Protein AF-0000000083148302 (afdb_homodimer)

Sequence (212 aa):
MPMPNAPSWQDQLKDHCRS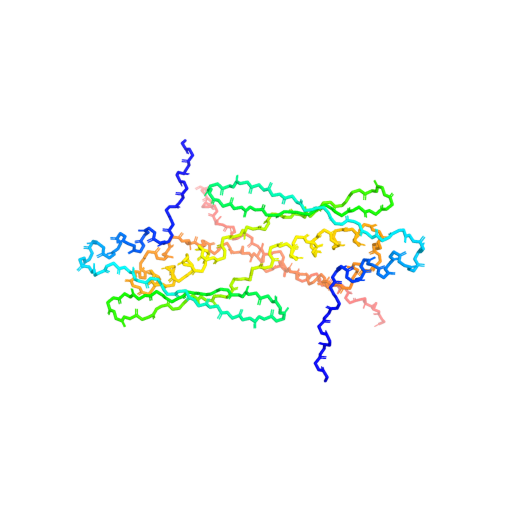QKLQEPVFNIYTERRGGRTAWTCVVLVQGRQYPAQFWYDGNYVVNAKEDAAEKALNVLSPQMSRHTTFQGQMFPKASTPTYPHPMGRMPMPNAPSWQDQLKDHCRSQKLQEPVFNIYTERRGGRTAWTCVVLVQGRQYPAQFWYDGNYVVNAKEDAAEKALNVLSPQMSRHTTFQGQMFPKASTPTYPHPMGR

Foldseek 3Di:
DPPPPPDDPLVVQQVVCVVVVWDRKDKDKDWDQDPNWIWIWIWIDTPRDTDTDPDIDIPVPVVVVVVVVVVVVCCVVPVPVVPPVPPPPPPPDPPDPPPPPPPPDD/DPPPPPDDPLVVQQVVCVVVVWDRKDKDKDWDQDPNWIWIWIWIDTPNDTDTDPDIHIPVPVVVVVVVVVVVVCCVVPVPVVCVVVPPPPPPDPPDPPPPPPPPPD

pLDDT: mean 74.17, std 26.13, range [19.5, 97.69]

Organism: NCBI:txid138285

Solvent-accessible surface area (backbone atoms only — not comparable to full-atom values): 12007 Å² total; per-residue (Å²): 122,79,72,66,75,73,78,50,38,51,54,52,44,44,49,51,23,56,75,69,71,45,63,71,66,44,80,42,77,45,75,45,82,51,98,91,32,50,27,24,28,20,34,29,32,48,88,89,42,80,23,58,27,87,57,72,28,64,65,46,28,62,59,50,15,43,35,39,6,28,44,48,39,40,46,70,76,36,59,76,68,61,48,71,75,62,73,75,77,71,43,64,17,73,21,58,48,63,71,69,70,69,73,76,64,134,121,79,73,66,75,72,78,49,39,50,55,51,42,41,50,50,22,56,76,70,71,45,64,72,66,44,80,43,77,45,74,45,83,52,98,92,31,50,27,25,28,18,35,28,33,49,87,88,41,81,23,58,27,86,58,73,29,63,65,44,30,62,59,50,15,44,34,39,7,26,43,48,38,41,46,69,76,38,58,75,68,58,47,72,74,60,72,74,76,71,43,66,14,62,33,46,60,60,69,70,72,67,75,74,76,121

Radius of gyration: 24.29 Å; Cα contacts (8 Å, |Δi|>4): 334; chains: 2; bounding box: 64×58×63 Å

Secondary structure (DSSP, 8-state):
--------HHHHHHHHHHHTTPPPPEEEEEEEEETTEEEEEEEEEETTEEEE-SS-EE--HHHHHHHHHHHHHHHHH-TTGGGG----------------------/--------HHHHHHHHHHHTTPPPPEEEEEEEEETTEEEEEEEEEETTEEEE-SS-EE--HHHHHHHHHHHHHHHHH-TTGGGGS---------------------

Nearest PDB structures (foldseek):
  3adi-assembly1_A  TM=8.860E-01  e=7.826E-03  Arabidopsis thaliana
  2l2n-assembly1_A  TM=5.662E-01  e=2.468E-03  Arabidopsis thaliana
  2n3g-assembly1_A  TM=6.302E-01  e=6.523E-03  Arabidopsis thaliana
  2n3f-assembly1_A  TM=5.893E-01  e=5.116E-03  Arabidopsis thaliana
  2n3h-assembly1_A  TM=6.002E-01  e=5.436E-03  Arabidopsis thaliana

Structure (mmCIF, N/CA/C/O backbone):
data_AF-0000000083148302-model_v1
#
loop_
_entity.id
_entity.type
_entity.pdbx_description
1 polymer 'DRBM domain-containing protein'
#
loop_
_atom_site.group_PDB
_atom_site.id
_atom_site.type_symbol
_atom_site.label_atom_id
_atom_site.label_alt_id
_atom_site.label_comp_id
_atom_site.label_asym_id
_atom_site.label_entity_id
_atom_site.label_seq_id
_atom_site.pdbx_PDB_ins_code
_atom_site.Cartn_x
_atom_site.Cartn_y
_atom_site.Cartn_z
_atom_site.occupancy
_atom_site.B_iso_or_equiv
_atom_site.auth_seq_id
_atom_site.auth_comp_id
_atom_site.auth_asym_id
_atom_site.auth_atom_id
_atom_site.pdbx_PDB_model_num
ATOM 1 N N . MET A 1 1 ? -3.09 1.266 -29.531 1 29.62 1 MET A N 1
ATOM 2 C CA . MET A 1 1 ? -3.746 0.203 -28.781 1 29.62 1 MET A CA 1
ATOM 3 C C . MET A 1 1 ? -3.334 0.244 -27.312 1 29.62 1 MET A C 1
ATOM 5 O O . MET A 1 1 ? -2.162 0.462 -27 1 29.62 1 MET A O 1
ATOM 9 N N . PRO A 1 2 ? -4.109 0.608 -26.422 1 36.16 2 PRO A N 1
ATOM 10 C CA . PRO A 1 2 ? -3.623 0.607 -25.047 1 36.16 2 PRO A CA 1
ATOM 11 C C . PRO A 1 2 ? -2.789 -0.628 -24.719 1 36.16 2 PRO A C 1
ATOM 13 O O . PRO A 1 2 ? -3.041 -1.71 -25.25 1 36.16 2 PRO A O 1
ATOM 16 N N . MET A 1 3 ? -1.561 -0.51 -24.625 1 35.94 3 MET A N 1
ATOM 17 C CA . MET A 1 3 ? -0.774 -1.669 -24.203 1 35.94 3 MET A CA 1
ATOM 18 C C . MET A 1 3 ? -1.552 -2.525 -23.219 1 35.94 3 MET A C 1
ATOM 20 O O . MET A 1 3 ? -2.113 -2.008 -22.25 1 35.94 3 MET A O 1
ATOM 24 N N . PRO A 1 4 ? -2.188 -3.564 -23.641 1 43.22 4 PRO A N 1
ATOM 25 C CA . PRO A 1 4 ? -2.939 -4.395 -22.703 1 43.22 4 PRO A CA 1
ATOM 26 C C . PRO A 1 4 ? -2.303 -4.43 -21.312 1 43.22 4 PRO A C 1
ATOM 28 O O . PRO A 1 4 ? -1.09 -4.246 -21.172 1 43.22 4 PRO A O 1
ATOM 31 N N . ASN A 1 5 ? -3.002 -4.012 -20.391 1 53.44 5 ASN A N 1
ATOM 32 C CA . ASN A 1 5 ? -2.463 -4.105 -19.047 1 53.44 5 ASN A CA 1
ATOM 33 C C . ASN A 1 5 ? -1.553 -5.32 -18.891 1 53.44 5 ASN A C 1
ATOM 35 O O . ASN A 1 5 ? -1.815 -6.379 -19.469 1 53.44 5 ASN A O 1
ATOM 39 N N . ALA A 1 6 ? -0.31 -5.188 -18.828 1 58.06 6 ALA A N 1
ATOM 40 C CA . ALA A 1 6 ? 0.659 -6.27 -18.672 1 58.06 6 ALA A CA 1
ATOM 41 C C . ALA A 1 6 ? 0.077 -7.41 -17.844 1 58.06 6 ALA A C 1
ATOM 43 O O . ALA A 1 6 ? -0.634 -7.172 -16.859 1 58.06 6 ALA A O 1
ATOM 44 N N . PRO A 1 7 ? -0.031 -8.547 -18.375 1 71.88 7 PRO A N 1
ATOM 45 C CA . PRO A 1 7 ? -0.544 -9.68 -17.609 1 71.88 7 PRO A CA 1
ATOM 46 C C . PRO A 1 7 ? -0.026 -9.695 -16.172 1 71.88 7 PRO A C 1
ATOM 48 O O . PRO A 1 7 ? 1.113 -9.297 -15.914 1 71.88 7 PRO A O 1
ATOM 51 N N . SER A 1 8 ? -0.912 -9.992 -15.203 1 90.25 8 SER A N 1
ATOM 52 C CA . SER A 1 8 ? -0.521 -10.078 -13.797 1 90.25 8 SER A CA 1
ATOM 53 C C . SER A 1 8 ? 0.505 -11.18 -13.578 1 90.25 8 SER A C 1
ATOM 55 O O . SER A 1 8 ? 0.553 -12.156 -14.336 1 90.25 8 SER A O 1
ATOM 57 N N . TRP A 1 9 ? 1.329 -10.977 -12.742 1 94.12 9 TRP A N 1
ATOM 58 C CA . TRP A 1 9 ? 2.277 -12.016 -12.359 1 94.12 9 TRP A CA 1
ATOM 59 C C . TRP A 1 9 ? 1.554 -13.312 -12 1 94.12 9 TRP A C 1
ATOM 61 O O . TRP A 1 9 ? 2.027 -14.406 -12.312 1 94.12 9 TRP A O 1
ATOM 71 N N . GLN A 1 10 ? 0.401 -13.227 -11.469 1 94.62 10 GLN A N 1
ATOM 72 C CA . GLN A 1 10 ? -0.421 -14.383 -11.133 1 94.62 10 GLN A CA 1
ATOM 73 C C . GLN A 1 10 ? -0.84 -15.141 -12.391 1 94.62 10 GLN A C 1
ATOM 75 O O . GLN A 1 10 ? -0.768 -16.375 -12.438 1 94.62 10 GLN A O 1
ATOM 80 N N . ASP A 1 11 ? -1.201 -14.328 -13.359 1 93.44 11 ASP A N 1
ATOM 81 C CA . ASP A 1 11 ? -1.617 -14.953 -14.609 1 93.44 11 ASP A CA 1
ATOM 82 C C . ASP A 1 11 ? -0.442 -15.648 -15.297 1 93.44 11 ASP A C 1
ATOM 84 O O . ASP A 1 11 ? -0.59 -16.75 -15.836 1 93.44 11 ASP A O 1
ATOM 88 N N . GLN A 1 12 ? 0.631 -15.008 -15.289 1 94.12 12 GLN A N 1
ATOM 89 C CA . GLN A 1 12 ? 1.821 -15.586 -15.906 1 94.12 12 GLN A CA 1
ATOM 90 C C . GLN A 1 12 ? 2.236 -16.875 -15.195 1 94.12 12 GLN A C 1
ATOM 92 O O . GLN A 1 12 ? 2.645 -17.844 -15.852 1 94.12 12 GLN A O 1
ATOM 97 N N . LEU A 1 13 ? 2.168 -16.828 -13.898 1 95.75 13 LEU A N 1
ATOM 98 C CA . LEU A 1 13 ? 2.529 -18.016 -13.141 1 95.75 13 LEU A CA 1
ATOM 99 C C . LEU A 1 13 ? 1.578 -19.172 -13.445 1 95.75 13 LEU A C 1
ATOM 101 O O . LEU A 1 13 ? 2.014 -20.312 -13.633 1 95.75 13 LEU A O 1
ATOM 105 N N . LYS A 1 14 ? 0.355 -18.906 -13.547 1 95.69 14 LYS A N 1
ATOM 106 C CA . LYS A 1 14 ? -0.637 -19.922 -13.898 1 95.69 14 LYS A CA 1
ATOM 107 C C . LYS A 1 14 ? -0.359 -20.5 -15.281 1 95.69 14 LYS A C 1
ATOM 109 O O . LYS A 1 14 ? -0.432 -21.719 -15.484 1 95.69 14 LYS A O 1
ATOM 114 N N . ASP A 1 15 ? -0.117 -19.625 -16.188 1 94.69 15 ASP A N 1
ATOM 115 C CA . ASP A 1 15 ? 0.195 -20.062 -17.547 1 94.69 15 ASP A CA 1
ATOM 116 C C . ASP A 1 15 ? 1.434 -20.953 -17.562 1 94.69 15 ASP A C 1
ATOM 118 O O . ASP A 1 15 ? 1.473 -21.953 -18.281 1 94.69 15 ASP A O 1
ATOM 122 N N . HIS A 1 16 ? 2.441 -20.578 -16.859 1 94.19 16 HIS A N 1
ATOM 123 C CA . HIS A 1 16 ? 3.643 -21.391 -16.75 1 94.19 16 HIS A CA 1
ATOM 124 C C . HIS A 1 16 ? 3.312 -22.781 -16.219 1 94.19 16 HIS A C 1
ATOM 126 O O . HIS A 1 16 ? 3.764 -23.781 -16.781 1 94.19 16 HIS A O 1
ATOM 132 N N . CYS A 1 17 ? 2.514 -22.812 -15.172 1 95.81 17 CYS A N 1
ATOM 133 C CA . CYS A 1 17 ? 2.158 -24.094 -14.578 1 95.81 17 CYS A CA 1
ATOM 134 C C . CYS A 1 17 ? 1.377 -24.953 -15.57 1 95.81 17 CYS A C 1
ATOM 136 O O . CYS A 1 17 ? 1.63 -26.156 -15.695 1 95.81 17 CYS A O 1
ATOM 138 N N . ARG A 1 18 ? 0.551 -24.359 -16.297 1 95.44 18 ARG A N 1
ATOM 139 C CA . ARG A 1 18 ? -0.249 -25.078 -17.281 1 95.44 18 ARG A CA 1
ATOM 140 C C . ARG A 1 18 ? 0.626 -25.609 -18.422 1 95.44 18 ARG A C 1
ATOM 142 O O . ARG A 1 18 ? 0.504 -26.766 -18.797 1 95.44 18 ARG A O 1
ATOM 149 N N . SER A 1 19 ? 1.448 -24.844 -18.859 1 94.56 19 SER A N 1
ATOM 150 C CA . SER A 1 19 ? 2.318 -25.203 -19.969 1 94.56 19 SER A CA 1
ATOM 151 C C . SER A 1 19 ? 3.266 -26.344 -19.578 1 94.56 19 SER A C 1
ATOM 153 O O . SER A 1 19 ? 3.635 -27.172 -20.422 1 94.56 19 SER A O 1
ATOM 155 N N . GLN A 1 20 ? 3.662 -26.328 -18.359 1 94 20 GLN A N 1
ATOM 156 C CA . GLN A 1 20 ? 4.609 -27.328 -17.875 1 94 20 GLN A CA 1
ATOM 157 C C . GLN A 1 20 ? 3.883 -28.516 -17.25 1 94 20 GLN A C 1
ATOM 159 O O . GLN A 1 20 ? 4.516 -29.422 -16.703 1 94 20 GLN A O 1
ATOM 164 N N . LYS A 1 21 ? 2.506 -28.453 -17.297 1 94.88 21 LYS A N 1
ATOM 165 C CA . LYS A 1 21 ? 1.654 -29.516 -16.781 1 94.88 21 LYS A CA 1
ATOM 166 C C . LYS A 1 21 ? 1.855 -29.719 -15.289 1 94.88 21 LYS A C 1
ATOM 168 O O . LYS A 1 21 ? 1.936 -30.859 -14.812 1 94.88 21 LYS A O 1
ATOM 173 N N . LEU A 1 22 ? 2.068 -28.594 -14.609 1 94 22 LEU A N 1
ATOM 174 C CA . LEU A 1 22 ? 2.131 -28.594 -13.156 1 94 22 LEU A CA 1
ATOM 175 C C . LEU A 1 22 ? 0.766 -28.266 -12.555 1 94 22 LEU A C 1
ATOM 177 O O . LEU A 1 22 ? -0.125 -27.781 -13.25 1 94 22 LEU A O 1
ATOM 181 N N . GLN A 1 23 ? 0.648 -28.656 -11.234 1 94.06 23 GLN A N 1
ATOM 182 C CA . GLN A 1 23 ? -0.555 -28.25 -10.516 1 94.06 23 GLN A CA 1
ATOM 183 C C . GLN A 1 23 ? -0.647 -26.719 -10.422 1 94.06 23 GLN A C 1
ATOM 185 O O . GLN A 1 23 ? 0.375 -26.031 -10.406 1 94.06 23 GLN A O 1
ATOM 190 N N . GLU A 1 24 ? -1.819 -26.203 -10.375 1 95.19 24 GLU A N 1
ATOM 191 C CA . GLU A 1 24 ? -2.035 -24.781 -10.219 1 95.19 24 GLU A CA 1
ATOM 192 C C . GLU A 1 24 ? -1.394 -24.25 -8.938 1 95.19 24 GLU A C 1
ATOM 194 O O . GLU A 1 24 ? -1.445 -24.906 -7.898 1 95.19 24 GLU A O 1
ATOM 199 N N . PRO A 1 25 ? -0.854 -23.062 -9.062 1 96.38 25 PRO A N 1
ATOM 200 C CA . PRO A 1 25 ? -0.271 -22.5 -7.84 1 96.38 25 PRO A CA 1
ATOM 201 C C . PRO A 1 25 ? -1.305 -22.281 -6.738 1 96.38 25 PRO A C 1
ATOM 203 O O . PRO A 1 25 ? -2.459 -21.953 -7.023 1 96.38 25 PRO A O 1
ATOM 206 N N . VAL A 1 26 ? -0.846 -22.484 -5.477 1 95.88 26 VAL A N 1
ATOM 207 C CA . VAL A 1 26 ? -1.696 -22.234 -4.316 1 95.88 26 VAL A CA 1
ATOM 208 C C . VAL A 1 26 ? -1.165 -21.047 -3.533 1 95.88 26 VAL A C 1
ATOM 210 O O . VAL A 1 26 ? -0.025 -21.047 -3.062 1 95.88 26 VAL A O 1
ATOM 213 N N . PHE A 1 27 ? -2.031 -20.031 -3.457 1 96.12 27 PHE A N 1
ATOM 214 C CA . PHE A 1 27 ? -1.657 -18.812 -2.746 1 96.12 27 PHE A CA 1
ATOM 215 C C . PHE A 1 27 ? -2.137 -18.859 -1.301 1 96.12 27 PHE A C 1
ATOM 217 O O . PHE A 1 27 ? -3.336 -18.984 -1.044 1 96.12 27 PHE A O 1
ATOM 224 N N . ASN A 1 28 ? -1.16 -18.75 -0.359 1 95.75 28 ASN A N 1
ATOM 225 C CA . ASN A 1 28 ? -1.463 -18.688 1.067 1 95.75 28 ASN A CA 1
ATOM 226 C C . ASN A 1 28 ? -1.228 -17.297 1.639 1 95.75 28 ASN A C 1
ATOM 228 O O . ASN A 1 28 ? -0.09 -16.828 1.687 1 95.75 28 ASN A O 1
ATOM 232 N N . ILE A 1 29 ? -2.281 -16.797 2.059 1 93.25 29 ILE A N 1
ATOM 233 C CA . ILE A 1 29 ? -2.213 -15.445 2.592 1 93.25 29 ILE A CA 1
ATOM 234 C C . ILE A 1 29 ? -1.982 -15.5 4.102 1 93.25 29 ILE A C 1
ATOM 236 O O . ILE A 1 29 ? -2.629 -16.281 4.809 1 93.25 29 ILE A O 1
ATOM 240 N N . TYR A 1 30 ? -1.047 -14.688 4.559 1 91.38 30 TYR A N 1
ATOM 241 C CA . TYR A 1 30 ? -0.786 -14.539 5.984 1 91.38 30 TYR A CA 1
ATOM 242 C C . TYR A 1 30 ? -0.986 -13.094 6.434 1 91.38 30 TYR A C 1
ATOM 244 O O . TYR A 1 30 ? -0.856 -12.164 5.629 1 91.38 30 TYR A O 1
ATOM 252 N N . THR A 1 31 ? -1.423 -12.938 7.695 1 90.44 31 THR A N 1
ATOM 253 C CA . THR A 1 31 ? -1.592 -11.602 8.258 1 90.44 31 THR A CA 1
ATOM 254 C C . THR A 1 31 ? -0.825 -11.461 9.57 1 90.44 31 THR A C 1
ATOM 256 O O . THR A 1 31 ? -0.57 -12.461 10.25 1 90.44 31 THR A O 1
ATOM 259 N N . GLU A 1 32 ? -0.354 -10.328 9.75 1 85.75 32 GLU A N 1
ATOM 260 C CA . GLU A 1 32 ? 0.229 -9.93 11.031 1 85.75 32 GLU A CA 1
ATOM 261 C C . GLU A 1 32 ? -0.313 -8.578 11.492 1 85.75 32 GLU A C 1
ATOM 263 O O . GLU A 1 32 ? -0.505 -7.672 10.68 1 85.75 32 GLU A O 1
ATOM 268 N N . ARG A 1 33 ? -0.642 -8.625 12.828 1 85.06 33 ARG A N 1
ATOM 269 C CA . ARG A 1 33 ? -1.045 -7.355 13.422 1 85.06 33 ARG A CA 1
ATOM 270 C C . ARG A 1 33 ? 0.171 -6.547 13.859 1 85.06 33 ARG A C 1
ATOM 272 O O . ARG A 1 33 ? 1.003 -7.035 14.633 1 85.06 33 ARG A O 1
ATOM 279 N N . ARG A 1 34 ? 0.303 -5.285 13.258 1 78.06 34 ARG A N 1
ATOM 280 C CA . ARG A 1 34 ? 1.418 -4.406 13.594 1 78.06 34 ARG A CA 1
ATOM 281 C C . ARG A 1 34 ? 0.923 -3.018 13.977 1 78.06 34 ARG A C 1
ATOM 283 O O . ARG A 1 34 ? 0.336 -2.312 13.156 1 78.06 34 ARG A O 1
ATOM 290 N N . GLY A 1 35 ? 1.241 -2.625 15.219 1 73 35 GLY A N 1
ATOM 291 C CA . GLY A 1 35 ? 0.858 -1.293 15.664 1 73 35 GLY A CA 1
ATOM 292 C C . GLY A 1 35 ? -0.609 -0.986 15.43 1 73 35 GLY A C 1
ATOM 293 O O . GLY A 1 35 ? -0.956 0.106 14.977 1 73 35 GLY A O 1
ATOM 294 N N . GLY A 1 36 ? -1.477 -1.952 15.492 1 75.31 36 GLY A N 1
ATOM 295 C CA . GLY A 1 36 ? -2.906 -1.747 15.32 1 75.31 36 GLY A CA 1
ATOM 296 C C . GLY A 1 36 ? -3.365 -1.918 13.883 1 75.31 36 GLY A C 1
ATOM 297 O O . GLY A 1 36 ? -4.543 -1.72 13.57 1 75.31 36 GLY A O 1
ATOM 298 N N . ARG A 1 37 ? -2.33 -2.215 13.062 1 79.44 37 ARG A N 1
ATOM 299 C CA . ARG A 1 37 ? -2.682 -2.434 11.664 1 79.44 37 ARG A CA 1
ATOM 300 C C . ARG A 1 37 ? -2.418 -3.879 11.258 1 79.44 37 ARG A C 1
ATOM 302 O O . ARG A 1 37 ? -1.647 -4.586 11.906 1 79.44 37 ARG A O 1
ATOM 309 N N . THR A 1 38 ? -3.197 -4.219 10.25 1 83.75 38 THR A N 1
ATOM 310 C CA . THR A 1 38 ? -2.982 -5.547 9.688 1 83.75 38 THR A CA 1
ATOM 311 C C . THR A 1 38 ? -2.078 -5.473 8.461 1 83.75 38 THR A C 1
ATOM 313 O O . THR A 1 38 ? -2.229 -4.582 7.621 1 83.75 38 THR A O 1
ATOM 316 N N . ALA A 1 39 ? -1.054 -6.273 8.438 1 87.88 39 ALA A N 1
ATOM 317 C CA . ALA A 1 39 ? -0.227 -6.469 7.25 1 87.88 39 ALA A CA 1
ATOM 318 C C . ALA A 1 39 ? -0.458 -7.848 6.641 1 87.88 39 ALA A C 1
ATOM 320 O O . ALA A 1 39 ? -0.854 -8.781 7.34 1 87.88 39 ALA A O 1
ATOM 321 N N . TRP A 1 40 ? -0.381 -7.805 5.309 1 89.88 40 TRP A N 1
ATOM 322 C CA . TRP A 1 40 ? -0.631 -9.047 4.578 1 89.88 40 TRP A CA 1
ATOM 323 C C . TRP A 1 40 ? 0.614 -9.492 3.818 1 89.88 40 TRP A C 1
ATOM 325 O O . TRP A 1 40 ? 1.405 -8.656 3.367 1 89.88 40 TRP A O 1
ATOM 335 N N . THR A 1 41 ? 0.856 -10.789 3.754 1 93.31 41 THR A N 1
ATOM 336 C CA . THR A 1 41 ? 1.83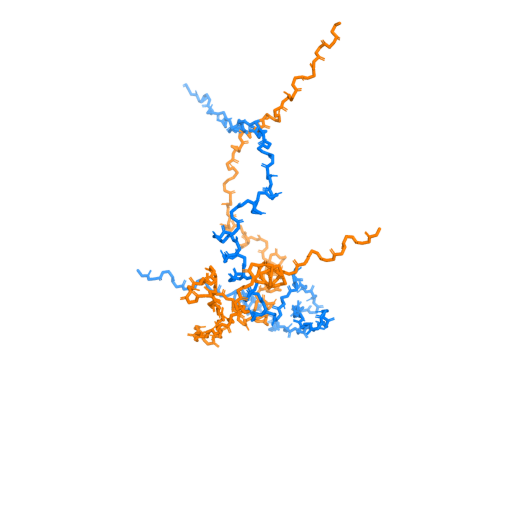7 -11.398 2.863 1 93.31 41 THR A CA 1
ATOM 337 C C . THR A 1 41 ? 1.287 -12.688 2.254 1 93.31 41 THR A C 1
ATOM 339 O O . THR A 1 41 ? 0.148 -13.07 2.525 1 93.31 41 THR A O 1
ATOM 342 N N . CYS A 1 42 ? 2.086 -13.156 1.287 1 95.75 42 CYS A N 1
ATOM 343 C CA . CYS A 1 42 ? 1.647 -14.367 0.599 1 95.75 42 CYS A CA 1
ATOM 344 C C . CYS A 1 42 ? 2.812 -15.32 0.379 1 95.75 42 CYS A C 1
ATOM 346 O O . CYS A 1 42 ? 3.945 -14.891 0.156 1 95.75 42 CYS A O 1
ATOM 348 N N . VAL A 1 43 ? 2.52 -16.594 0.531 1 96.81 43 VAL A N 1
ATOM 349 C CA . VAL A 1 43 ? 3.408 -17.672 0.094 1 96.81 43 VAL A CA 1
ATOM 350 C C . VAL A 1 43 ? 2.725 -18.5 -0.994 1 96.81 43 VAL A C 1
ATOM 352 O O . VAL A 1 43 ? 1.638 -19.031 -0.78 1 96.81 43 VAL A O 1
ATOM 355 N N . VAL A 1 44 ? 3.334 -18.531 -2.102 1 97.69 44 VAL A N 1
ATOM 356 C CA . VAL A 1 44 ? 2.744 -19.344 -3.168 1 97.69 44 VAL A CA 1
ATOM 357 C C . VAL A 1 44 ? 3.447 -20.703 -3.244 1 97.69 44 VAL A C 1
ATOM 359 O O . VAL A 1 44 ? 4.668 -20.781 -3.096 1 97.69 44 VAL A O 1
ATOM 362 N N . LEU A 1 45 ? 2.691 -21.719 -3.4 1 96.44 45 LEU A N 1
ATOM 363 C CA . LEU A 1 45 ? 3.176 -23.078 -3.533 1 96.44 45 LEU A CA 1
ATOM 364 C C . LEU A 1 45 ? 3.068 -23.562 -4.977 1 96.44 45 LEU A C 1
ATOM 366 O O . LEU A 1 45 ? 2.004 -23.453 -5.594 1 96.44 45 LEU A O 1
ATOM 370 N N . VAL A 1 46 ? 4.238 -24.078 -5.461 1 95.94 46 VAL A N 1
ATOM 371 C CA . VAL A 1 46 ? 4.281 -24.734 -6.766 1 95.94 46 VAL A CA 1
ATOM 372 C C . VAL A 1 46 ? 4.973 -26.094 -6.645 1 95.94 46 VAL A C 1
ATOM 374 O O . VAL A 1 46 ? 6.168 -26.156 -6.344 1 95.94 46 VAL A O 1
ATOM 377 N N . GLN A 1 47 ? 4.156 -27.109 -6.906 1 91.81 47 GLN A N 1
ATOM 378 C CA . GLN A 1 47 ? 4.688 -28.469 -6.82 1 91.81 47 GLN A CA 1
ATOM 379 C C . GLN A 1 47 ? 5.438 -28.688 -5.508 1 91.81 47 GLN A C 1
ATOM 381 O O . GLN A 1 47 ? 6.578 -29.141 -5.504 1 91.81 47 GLN A O 1
ATOM 386 N N . GLY A 1 48 ? 4.875 -28.219 -4.402 1 91.25 48 GLY A N 1
ATOM 387 C CA . GLY A 1 48 ? 5.41 -28.484 -3.08 1 91.25 48 GLY A CA 1
ATOM 388 C C . GLY A 1 48 ? 6.492 -27.516 -2.658 1 91.25 48 GLY A C 1
ATOM 389 O O . GLY A 1 48 ? 6.926 -27.516 -1.505 1 91.25 48 GLY A O 1
ATOM 390 N N . ARG A 1 49 ? 6.914 -26.672 -3.555 1 93.94 49 ARG A N 1
ATOM 391 C CA . ARG A 1 49 ? 7.926 -25.672 -3.232 1 93.94 49 ARG A CA 1
ATOM 392 C C . ARG A 1 49 ? 7.285 -24.312 -2.918 1 93.94 49 ARG A C 1
ATOM 394 O O . ARG A 1 49 ? 6.352 -23.891 -3.604 1 93.94 49 ARG A O 1
ATOM 401 N N . GLN A 1 50 ? 7.887 -23.656 -1.835 1 96.75 50 GLN A N 1
ATOM 402 C CA . GLN A 1 50 ? 7.32 -22.391 -1.359 1 96.75 50 GLN A CA 1
ATOM 403 C C . GLN A 1 50 ? 8.109 -21.203 -1.89 1 96.75 50 GLN A C 1
ATOM 405 O O . GLN A 1 50 ? 9.344 -21.203 -1.864 1 96.75 50 GLN A O 1
ATOM 410 N N . TYR A 1 51 ? 7.371 -20.203 -2.35 1 96.62 51 TYR A N 1
ATOM 411 C CA . TYR A 1 51 ? 7.926 -18.922 -2.793 1 96.62 51 TYR A CA 1
ATOM 412 C C . TYR A 1 51 ? 7.277 -17.766 -2.059 1 96.62 51 TYR A C 1
ATOM 414 O O . TYR A 1 51 ? 6.18 -17.328 -2.414 1 96.62 51 TYR A O 1
ATOM 422 N N . PRO A 1 52 ? 7.945 -17.297 -1.045 1 96.81 52 PRO A N 1
ATOM 423 C CA . PRO A 1 52 ? 7.359 -16.203 -0.25 1 96.81 52 PRO A CA 1
ATOM 424 C C . PRO A 1 52 ? 7.453 -14.852 -0.94 1 96.81 52 PRO A C 1
ATOM 426 O O . PRO A 1 52 ? 8.445 -14.57 -1.617 1 96.81 52 PRO A O 1
ATOM 429 N N . ALA A 1 53 ? 6.387 -14.062 -0.692 1 95.94 53 ALA A N 1
ATOM 430 C CA . ALA A 1 53 ? 6.457 -12.656 -1.074 1 95.94 53 ALA A CA 1
ATOM 431 C C . ALA A 1 53 ? 7.621 -11.961 -0.376 1 95.94 53 ALA A C 1
ATOM 433 O O . ALA A 1 53 ? 7.984 -12.32 0.746 1 95.94 53 ALA A O 1
ATOM 434 N N . GLN A 1 54 ? 8.125 -10.984 -1.067 1 93.81 54 GLN A N 1
ATOM 435 C CA . GLN A 1 54 ? 9.273 -10.258 -0.539 1 93.81 54 GLN A CA 1
ATOM 436 C C . GLN A 1 54 ? 8.844 -9.258 0.532 1 93.81 54 GLN A C 1
ATOM 438 O O . GLN A 1 54 ? 9.625 -8.922 1.427 1 93.81 54 GLN A O 1
ATOM 443 N N . PHE A 1 55 ? 7.637 -8.742 0.472 1 90.56 55 PHE A N 1
ATOM 444 C CA . PHE A 1 55 ? 7.23 -7.629 1.32 1 90.56 55 PHE A CA 1
ATOM 445 C C . PHE A 1 55 ? 5.957 -7.969 2.086 1 90.56 55 PHE A C 1
ATOM 447 O O . PHE A 1 55 ? 5.277 -8.945 1.771 1 90.56 55 PHE A O 1
ATOM 454 N N . TRP A 1 56 ? 5.699 -7.152 3.113 1 90 56 TRP A N 1
ATOM 455 C CA . TRP A 1 56 ? 4.41 -7.047 3.787 1 90 56 TRP A CA 1
ATOM 456 C C . TRP A 1 56 ? 3.641 -5.82 3.303 1 90 56 TRP A C 1
ATOM 458 O O . TRP A 1 56 ? 4.223 -4.75 3.115 1 90 56 TRP A O 1
ATOM 468 N N . TYR A 1 57 ? 2.461 -6.117 2.969 1 86.38 57 TYR A N 1
ATOM 469 C CA . TYR A 1 57 ? 1.59 -5.055 2.473 1 86.38 57 TYR A CA 1
ATOM 470 C C . TYR A 1 57 ? 0.61 -4.605 3.551 1 86.38 57 TYR A C 1
ATOM 472 O O . TYR A 1 57 ? -0.254 -5.379 3.975 1 86.38 57 TYR A O 1
ATOM 480 N N . ASP A 1 58 ? 0.8 -3.389 3.943 1 81.38 58 ASP A N 1
ATOM 481 C CA . ASP A 1 58 ? 0.067 -2.869 5.094 1 81.38 58 ASP A CA 1
ATOM 482 C C . ASP A 1 58 ? -1.292 -2.314 4.676 1 81.38 58 ASP A C 1
ATOM 484 O O . ASP A 1 58 ? -1.401 -1.63 3.654 1 81.38 58 ASP A O 1
ATOM 488 N N . GLY A 1 59 ? -2.234 -2.691 5.473 1 78.31 59 GLY A N 1
ATOM 489 C CA . GLY A 1 59 ? -3.623 -2.328 5.234 1 78.31 59 GLY A CA 1
ATOM 490 C C . GLY A 1 59 ? -3.961 -0.925 5.699 1 78.31 59 GLY A C 1
ATOM 491 O O . GLY A 1 59 ? -5.129 -0.607 5.93 1 78.31 59 GLY A O 1
ATOM 492 N N . ASN A 1 60 ? -3.029 -0.136 5.84 1 81.56 60 ASN A N 1
ATOM 493 C CA . ASN A 1 60 ? -3.352 1.173 6.398 1 81.56 60 ASN A CA 1
ATOM 494 C C . ASN A 1 60 ? -3.512 2.225 5.305 1 81.56 60 ASN A C 1
ATOM 496 O O . ASN A 1 60 ? -2.949 3.316 5.398 1 81.56 60 ASN A O 1
ATOM 500 N N . TYR A 1 61 ? -4.383 1.964 4.293 1 83 61 TYR A N 1
ATOM 501 C CA . TYR A 1 61 ? -4.531 2.873 3.162 1 83 61 TYR A CA 1
ATOM 502 C C . TYR A 1 61 ? -5.055 4.23 3.619 1 83 61 TYR A C 1
ATOM 504 O O . TYR A 1 61 ? -4.566 5.273 3.178 1 83 61 TYR A O 1
ATOM 512 N N . VAL A 1 62 ? -5.91 4.113 4.613 1 84.25 62 VAL A N 1
ATOM 513 C CA . VAL A 1 62 ? -6.512 5.352 5.098 1 84.25 62 VAL A CA 1
ATOM 514 C C . VAL A 1 62 ? -5.484 6.145 5.902 1 84.25 62 VAL A C 1
ATOM 516 O O . VAL A 1 62 ? -5.316 7.348 5.691 1 84.25 62 VAL A O 1
ATOM 519 N N . VAL A 1 63 ? -4.82 5.426 6.742 1 88.38 63 VAL A N 1
ATOM 520 C CA . VAL A 1 63 ? -3.807 6.086 7.562 1 88.38 63 VAL A CA 1
ATOM 521 C C . VAL A 1 63 ? -2.723 6.68 6.664 1 88.38 63 VAL A C 1
ATOM 523 O O . VAL A 1 63 ? -2.27 7.805 6.891 1 88.38 63 VAL A O 1
ATOM 526 N N . ASN A 1 64 ? -2.396 5.957 5.621 1 89.88 64 ASN A N 1
ATOM 527 C CA . ASN A 1 64 ? -1.377 6.434 4.691 1 89.88 64 ASN A CA 1
ATOM 528 C C . ASN A 1 64 ? -1.853 7.664 3.922 1 89.88 64 ASN A C 1
ATOM 530 O O . ASN A 1 64 ? -1.081 8.594 3.695 1 89.88 64 ASN A O 1
ATOM 534 N N . ALA A 1 65 ? -3.062 7.625 3.547 1 92.88 65 ALA A N 1
ATOM 535 C CA . ALA A 1 65 ? -3.635 8.773 2.848 1 92.88 65 ALA A CA 1
ATOM 536 C C . ALA A 1 65 ? -3.654 10.008 3.744 1 92.88 65 ALA A C 1
ATOM 538 O O . ALA A 1 65 ? -3.297 11.102 3.309 1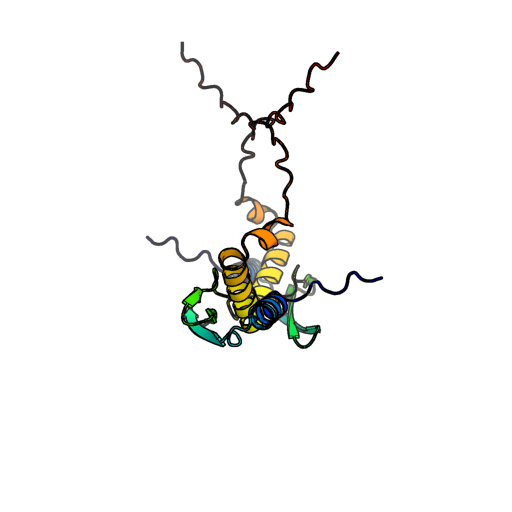 92.88 65 ALA A O 1
ATOM 539 N N . LYS A 1 66 ? -3.959 9.789 4.996 1 94.69 66 LYS A N 1
ATOM 540 C CA . LYS A 1 66 ? -3.979 10.891 5.953 1 94.69 66 LYS A CA 1
ATOM 541 C C . LYS A 1 66 ? -2.574 11.445 6.18 1 94.69 66 LYS A C 1
ATOM 543 O O . LYS A 1 66 ? -2.385 12.664 6.238 1 94.69 66 LYS A O 1
ATOM 548 N N . GLU A 1 67 ? -1.575 10.484 6.316 1 94.88 67 GLU A N 1
ATOM 549 C CA . GLU A 1 67 ? -0.191 10.906 6.508 1 94.88 67 GLU A CA 1
ATOM 550 C C . GLU A 1 67 ? 0.309 11.727 5.32 1 94.88 67 GLU A C 1
ATOM 552 O O . GLU A 1 67 ? 0.973 12.75 5.496 1 94.88 67 GLU A O 1
ATOM 557 N N . ASP A 1 68 ? -0.082 11.352 4.207 1 95.44 68 ASP A N 1
ATOM 558 C CA . ASP A 1 68 ? 0.312 12.023 2.975 1 95.44 68 ASP A CA 1
ATOM 559 C C . ASP A 1 68 ? -0.295 13.422 2.896 1 95.44 68 ASP A C 1
ATOM 561 O O . ASP A 1 68 ? 0.407 14.391 2.609 1 95.44 68 ASP A O 1
ATOM 565 N N . ALA A 1 69 ? -1.509 13.547 3.154 1 97.38 69 ALA A N 1
ATOM 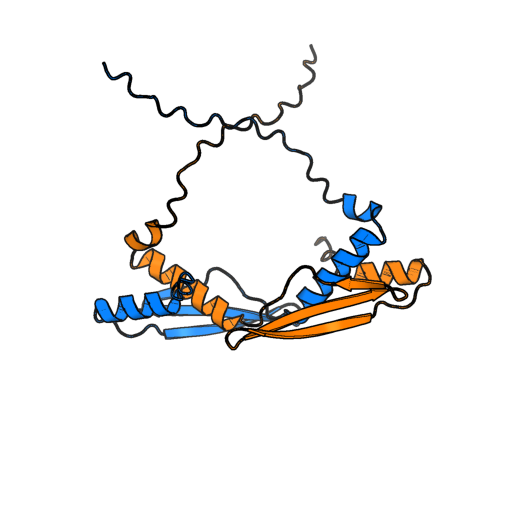566 C CA . ALA A 1 69 ? -2.172 14.852 3.148 1 97.38 69 ALA A CA 1
ATOM 567 C C . ALA A 1 69 ? -1.591 15.766 4.219 1 97.38 69 ALA A C 1
ATOM 569 O O . ALA A 1 69 ? -1.357 16.953 3.971 1 97.38 69 ALA A O 1
ATOM 570 N N . ALA A 1 70 ? -1.341 15.164 5.398 1 97.06 70 ALA A N 1
ATOM 571 C CA . ALA A 1 70 ? -0.755 15.945 6.484 1 97.06 70 ALA A CA 1
ATOM 572 C C . ALA A 1 70 ? 0.625 16.469 6.102 1 97.06 70 ALA A C 1
ATOM 574 O O . ALA A 1 70 ? 0.958 17.625 6.395 1 97.06 70 ALA A O 1
ATOM 575 N N . GLU A 1 71 ? 1.382 15.641 5.52 1 95.69 71 GLU A N 1
ATOM 576 C CA . GLU A 1 71 ? 2.713 16.031 5.062 1 95.69 71 GLU A CA 1
ATOM 577 C C . GLU A 1 71 ? 2.637 17.172 4.051 1 95.69 71 GLU A C 1
ATOM 579 O O . GLU A 1 71 ? 3.402 18.141 4.129 1 95.69 71 GLU A O 1
ATOM 584 N N . LYS A 1 72 ? 1.758 17 3.129 1 95.69 72 LYS A N 1
ATOM 585 C CA . LYS A 1 72 ? 1.557 18.047 2.139 1 95.69 72 LYS A CA 1
ATOM 586 C C . LYS A 1 72 ? 1.19 19.375 2.807 1 95.69 72 LYS A C 1
ATOM 588 O O . LYS A 1 72 ? 1.738 20.422 2.463 1 95.69 72 LYS A O 1
ATOM 593 N N . ALA A 1 73 ? 0.349 19.344 3.732 1 96.88 73 ALA A N 1
ATOM 594 C CA . ALA A 1 73 ? -0.089 20.562 4.43 1 96.88 73 ALA A CA 1
ATOM 595 C C . ALA A 1 73 ? 1.072 21.219 5.172 1 96.88 73 ALA A C 1
ATOM 597 O O . ALA A 1 73 ? 1.284 22.422 5.059 1 96.88 73 ALA A O 1
ATOM 598 N N . LEU A 1 74 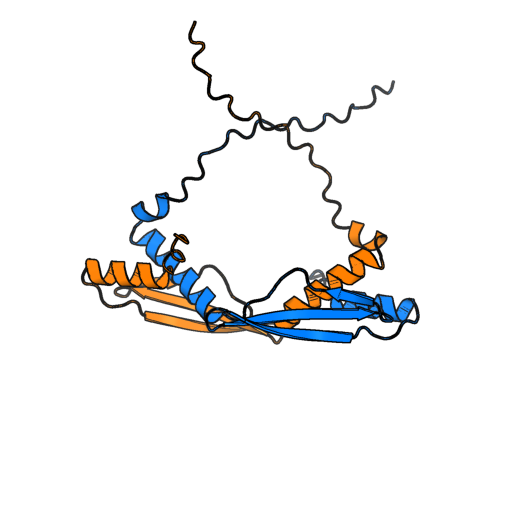? 1.844 20.359 5.895 1 94.5 74 LEU A N 1
ATOM 599 C CA . LEU A 1 74 ? 2.943 20.891 6.699 1 94.5 74 LEU A CA 1
ATOM 600 C C . LEU A 1 74 ? 4 21.547 5.812 1 94.5 74 LEU A C 1
ATOM 602 O O . LEU A 1 74 ? 4.598 22.547 6.195 1 94.5 74 LEU A O 1
ATOM 606 N N . ASN A 1 75 ? 4.227 21.016 4.676 1 93.19 75 ASN A N 1
ATOM 607 C CA . ASN A 1 75 ? 5.203 21.562 3.742 1 93.19 75 ASN A CA 1
ATOM 608 C C . ASN A 1 75 ? 4.805 22.969 3.283 1 93.19 75 ASN A C 1
ATOM 610 O O . ASN A 1 75 ? 5.668 23.812 3.035 1 93.19 75 ASN A O 1
ATOM 614 N N . VAL A 1 76 ? 3.561 23.203 3.174 1 92.25 76 VAL A N 1
ATOM 615 C CA . VAL A 1 76 ? 3.07 24.5 2.715 1 92.25 76 VAL A CA 1
ATOM 616 C C . VAL A 1 76 ? 2.988 25.469 3.895 1 92.25 76 VAL A C 1
ATOM 618 O O . VAL A 1 76 ? 3.365 26.625 3.773 1 92.25 76 VAL A O 1
ATOM 621 N N . LEU A 1 77 ? 2.521 25 5.008 1 90.75 77 LEU A N 1
ATOM 622 C CA . LEU A 1 77 ? 2.238 25.844 6.16 1 90.75 77 LEU A CA 1
ATOM 623 C C . LEU A 1 77 ? 3.514 26.156 6.934 1 90.75 77 LEU A C 1
ATOM 625 O O . LEU A 1 77 ? 3.6 27.188 7.613 1 90.75 77 LEU A O 1
ATOM 629 N N . SER A 1 78 ? 4.457 25.188 7.035 1 82.88 78 SER A N 1
ATOM 630 C CA . SER A 1 78 ? 5.711 25.359 7.758 1 82.88 78 SER A CA 1
ATOM 631 C C . SER A 1 78 ? 6.91 25.094 6.859 1 82.88 78 SER A C 1
ATOM 633 O O . SER A 1 78 ? 7.582 24.062 7.008 1 82.88 78 SER A O 1
ATOM 635 N N . PRO A 1 79 ? 7.141 25.859 5.805 1 67.56 79 PRO A N 1
ATOM 636 C CA . PRO A 1 79 ? 8.25 25.562 4.891 1 67.56 79 PRO A CA 1
ATOM 637 C C . PRO A 1 79 ? 9.578 25.375 5.613 1 67.56 79 PRO A C 1
ATOM 639 O O . PRO A 1 79 ? 10.453 24.641 5.125 1 67.56 79 PRO A O 1
ATOM 642 N N . GLN A 1 80 ? 9.867 25.922 6.734 1 59.78 80 GLN A N 1
ATOM 643 C CA . GLN A 1 80 ? 11.109 25.75 7.477 1 59.78 80 GLN A CA 1
ATOM 644 C C . GLN A 1 80 ? 11.242 24.328 8.008 1 59.78 80 GLN A C 1
ATOM 646 O O . GLN A 1 80 ? 12.352 23.797 8.156 1 59.78 80 GLN A O 1
ATOM 651 N N . MET A 1 81 ? 10.258 23.719 8.336 1 51.16 81 MET A N 1
ATOM 652 C CA . MET A 1 81 ? 10.297 22.375 8.93 1 51.16 81 MET A CA 1
ATOM 653 C C . MET A 1 81 ? 10.617 21.328 7.875 1 51.16 81 MET A C 1
ATOM 655 O O . MET A 1 81 ? 11.086 20.234 8.203 1 51.16 81 MET A O 1
ATOM 659 N N . SER A 1 82 ? 10.32 21.609 6.715 1 48.72 82 SER A N 1
ATOM 660 C CA . SER A 1 82 ? 10.617 20.578 5.715 1 48.72 82 SER A CA 1
ATOM 661 C C . SER A 1 82 ? 12.117 20.344 5.605 1 48.72 82 SER A C 1
ATOM 663 O O . SER A 1 82 ? 12.578 19.625 4.707 1 48.72 82 SER A O 1
ATOM 665 N N . ARG A 1 83 ? 12.969 21.266 6.207 1 40.72 83 ARG A N 1
ATOM 666 C CA . ARG A 1 83 ? 14.383 21.219 5.828 1 40.72 83 ARG A CA 1
ATOM 667 C C . ARG A 1 83 ? 15.047 19.953 6.34 1 40.72 83 ARG A C 1
ATOM 669 O O . ARG A 1 83 ? 16.203 19.688 6.027 1 40.72 83 ARG A O 1
ATOM 676 N N . HIS A 1 84 ? 14.602 19.391 7.355 1 40.78 84 HIS A N 1
ATOM 677 C CA . HIS A 1 84 ? 15.625 18.5 7.895 1 40.78 84 HIS A CA 1
ATOM 678 C C . HIS A 1 84 ? 16 17.406 6.891 1 40.78 84 HIS A C 1
ATOM 680 O O . HIS A 1 84 ? 16.828 16.547 7.18 1 40.78 84 HIS A O 1
ATOM 686 N N . THR A 1 85 ? 15.156 16.922 6.098 1 40.53 85 THR A N 1
ATOM 687 C CA . THR A 1 85 ? 15.867 15.914 5.316 1 40.53 85 THR A CA 1
ATOM 688 C C . THR A 1 85 ? 16.875 16.578 4.379 1 40.53 85 THR A C 1
ATOM 690 O O . THR A 1 85 ? 16.5 17.078 3.316 1 40.53 85 THR A O 1
ATOM 693 N N . THR A 1 86 ? 17.734 17.469 4.91 1 36.38 86 THR A N 1
ATOM 694 C CA . THR A 1 86 ? 18.891 17.891 4.129 1 36.38 86 THR A CA 1
ATOM 695 C C . THR A 1 86 ? 19.594 16.688 3.494 1 36.38 86 THR A C 1
ATOM 697 O O . THR A 1 86 ? 20.125 15.836 4.199 1 36.38 86 THR A O 1
ATOM 700 N N . PHE A 1 87 ? 19.109 16.031 2.541 1 36.03 87 PHE A N 1
ATOM 701 C CA . PHE A 1 87 ? 20.078 15.289 1.736 1 36.03 87 PHE A CA 1
ATOM 702 C C . PHE A 1 87 ? 21.312 16.141 1.436 1 36.03 87 PHE A C 1
ATOM 704 O O . PHE A 1 87 ? 21.188 17.203 0.817 1 36.03 87 PHE A O 1
ATOM 711 N N . GLN A 1 88 ? 22.312 16.266 2.336 1 34.31 88 GLN A N 1
ATOM 712 C CA . GLN A 1 88 ? 23.656 16.609 1.879 1 34.31 88 GLN A CA 1
ATOM 713 C C . GLN A 1 88 ? 23.922 16.047 0.487 1 34.31 88 GLN A C 1
ATOM 715 O O . GLN A 1 88 ? 23.656 14.875 0.225 1 34.31 88 GLN A O 1
ATOM 720 N N . GLY A 1 89 ? 23.875 16.828 -0.613 1 39.41 89 GLY A N 1
ATOM 721 C CA . GLY A 1 89 ? 24.375 16.594 -1.957 1 39.41 89 GLY A CA 1
ATOM 722 C C . GLY A 1 89 ? 25.609 15.703 -1.984 1 39.41 89 GLY A C 1
ATOM 723 O O . GLY A 1 89 ? 26.703 16.125 -1.586 1 39.41 89 GLY A O 1
ATOM 724 N N . GLN A 1 90 ? 25.625 14.523 -1.473 1 36.31 90 GLN A N 1
ATOM 725 C CA . GLN A 1 90 ? 26.797 13.75 -1.913 1 36.31 90 GLN A CA 1
ATOM 726 C C . GLN A 1 90 ? 27.062 13.977 -3.396 1 36.31 90 GLN A C 1
ATOM 728 O O . GLN A 1 90 ? 26.141 14.133 -4.191 1 36.31 90 GLN A O 1
ATOM 733 N N . MET A 1 91 ? 28.281 14.734 -3.752 1 37.78 91 MET A N 1
ATOM 734 C CA . MET A 1 91 ? 29.016 14.766 -5.012 1 37.78 91 MET A CA 1
ATOM 735 C C . MET A 1 91 ? 29.047 13.383 -5.656 1 37.78 91 MET A C 1
ATOM 737 O O . MET A 1 91 ? 29.609 12.438 -5.098 1 37.78 91 MET A O 1
ATOM 741 N N . PHE A 1 92 ? 28.062 12.742 -5.961 1 36.12 92 PHE A N 1
ATOM 742 C CA . PHE A 1 92 ? 28.344 11.523 -6.711 1 36.12 92 PHE A CA 1
ATOM 743 C C . PHE A 1 92 ? 29.203 11.82 -7.926 1 36.12 92 PHE A C 1
ATOM 745 O O . PHE A 1 92 ? 28.922 12.742 -8.695 1 36.12 92 PHE A O 1
ATOM 752 N N . PRO A 1 93 ? 30.469 11.516 -7.844 1 35.97 93 PRO A N 1
ATOM 753 C CA . PRO A 1 93 ? 31.297 11.656 -9.047 1 35.97 93 PRO A CA 1
ATOM 754 C C . PRO A 1 93 ? 30.562 11.234 -10.32 1 35.97 93 PRO A C 1
ATOM 756 O O . PRO A 1 93 ? 29.594 10.477 -10.25 1 35.97 93 PRO A O 1
ATOM 759 N N . LYS A 1 94 ? 30.844 11.945 -11.461 1 29.67 94 LYS A N 1
ATOM 760 C CA . LYS A 1 94 ? 30.516 11.641 -12.852 1 29.67 94 LYS A CA 1
ATOM 761 C C . LYS A 1 94 ? 30.766 10.172 -13.164 1 29.67 94 LYS A C 1
ATOM 763 O O . LYS A 1 94 ? 31.891 9.688 -13.055 1 29.67 94 LYS A O 1
ATOM 768 N N . ALA A 1 95 ? 29.953 9.305 -12.812 1 32.09 95 ALA A N 1
ATOM 769 C CA . ALA A 1 95 ? 30.188 7.93 -13.242 1 32.09 95 ALA A CA 1
ATOM 770 C C . ALA A 1 95 ? 30.531 7.867 -14.727 1 32.09 95 ALA A C 1
ATOM 772 O O . ALA A 1 95 ? 29.828 8.453 -15.562 1 32.09 95 ALA A O 1
ATOM 773 N N . SER A 1 96 ? 31.734 7.844 -14.969 1 32.38 96 SER A N 1
ATOM 774 C CA . SER A 1 96 ? 32.344 7.516 -16.25 1 32.38 96 SER A CA 1
ATOM 775 C C . SER A 1 96 ? 31.594 6.375 -16.938 1 32.38 96 SER A C 1
ATOM 777 O O . SER A 1 96 ? 31.344 5.336 -16.328 1 32.38 96 SER A O 1
ATOM 779 N N . THR A 1 97 ? 30.531 6.738 -17.719 1 30.83 97 THR A N 1
ATOM 780 C CA . THR A 1 97 ? 29.984 5.789 -18.688 1 30.83 97 THR A CA 1
ATOM 781 C C . THR A 1 97 ? 31.078 4.891 -19.25 1 30.83 97 THR A C 1
ATOM 783 O O . THR A 1 97 ? 32.125 5.379 -19.688 1 30.83 97 THR A O 1
ATOM 786 N N . PRO A 1 98 ? 31.016 3.633 -18.812 1 29.98 98 PRO A N 1
ATOM 787 C CA . PRO A 1 98 ? 32.031 2.779 -19.406 1 29.98 98 PRO A CA 1
ATOM 788 C C . PRO A 1 98 ? 32.125 2.922 -20.922 1 29.98 98 PRO A C 1
ATOM 790 O O . PRO A 1 98 ? 31.094 2.986 -21.594 1 29.98 98 PRO A O 1
ATOM 793 N N . THR A 1 99 ? 33.031 3.754 -21.359 1 32.88 99 THR A N 1
ATOM 794 C CA . THR A 1 99 ? 33.406 3.83 -22.766 1 32.88 99 THR A CA 1
ATOM 795 C C . THR A 1 99 ? 33.562 2.434 -23.375 1 32.88 99 THR A C 1
ATOM 797 O O . THR A 1 99 ? 34.375 1.641 -22.922 1 32.88 99 THR A O 1
ATOM 800 N N . TYR A 1 100 ? 32.344 1.753 -23.516 1 31.25 100 TYR A N 1
ATOM 801 C CA . TYR A 1 100 ? 32.625 0.553 -24.297 1 31.25 100 TYR A CA 1
ATOM 802 C C . TYR A 1 100 ? 33.531 0.868 -25.469 1 31.25 100 TYR A C 1
ATOM 804 O O . TYR A 1 100 ? 33.312 1.867 -26.172 1 31.25 100 TYR A O 1
ATOM 812 N N . PRO A 1 101 ? 34.688 0.448 -25.297 1 34.5 101 PRO A N 1
ATOM 813 C CA . PRO A 1 101 ? 35.688 0.62 -26.328 1 34.5 101 PRO A CA 1
ATOM 814 C C . PRO A 1 101 ? 35.188 0.361 -27.734 1 34.5 101 PRO A C 1
ATOM 816 O O . PRO A 1 101 ? 34.344 -0.53 -27.922 1 34.5 101 PRO A O 1
ATOM 819 N N . HIS A 1 102 ? 34.75 1.494 -28.391 1 32.72 102 HIS A N 1
ATOM 820 C CA . HIS A 1 102 ? 34.562 1.254 -29.812 1 32.72 102 HIS A CA 1
ATOM 821 C C . HIS A 1 102 ? 35.656 0.341 -30.344 1 32.72 102 HIS A C 1
ATOM 823 O O . HIS A 1 102 ? 36.844 0.589 -30.125 1 32.72 102 HIS A O 1
ATOM 829 N N . PRO A 1 103 ? 35.281 -0.894 -30.516 1 30.47 103 PRO A N 1
ATOM 830 C CA . PRO A 1 103 ? 36.312 -1.677 -31.203 1 30.47 103 PRO A CA 1
ATOM 831 C C . PRO A 1 103 ? 36.969 -0.908 -32.344 1 30.47 103 PRO A C 1
ATOM 833 O O . PRO A 1 103 ? 36.312 -0.081 -33 1 30.47 103 PRO A O 1
ATOM 836 N N . MET A 1 104 ? 38.219 -0.468 -32.156 1 26.78 104 MET A N 1
ATOM 837 C CA . MET A 1 104 ? 39.125 -0.064 -33.219 1 26.78 104 MET A CA 1
ATOM 838 C C . MET A 1 104 ? 38.938 -0.958 -34.438 1 26.78 104 MET A C 1
ATOM 840 O O . MET A 1 104 ? 39.281 -2.137 -34.406 1 26.78 104 MET A O 1
ATOM 844 N N . GLY A 1 105 ? 37.625 -1.362 -34.812 1 22.25 105 GLY A N 1
ATOM 845 C CA . GLY A 1 105 ? 37.969 -2.053 -36.031 1 22.25 105 GLY A CA 1
ATOM 846 C C . GLY A 1 105 ? 39 -1.305 -36.844 1 22.25 105 GLY A C 1
ATOM 847 O O . GLY A 1 105 ? 39.406 -0.195 -36.5 1 22.25 105 GLY A O 1
ATOM 848 N N . ARG A 1 106 ? 38.812 -1.264 -38.281 1 22.42 106 ARG A N 1
ATOM 849 C CA . ARG A 1 106 ? 39.75 -1.063 -39.375 1 22.42 106 ARG A CA 1
ATOM 850 C C . ARG A 1 106 ? 40.219 0.389 -39.438 1 22.42 106 ARG A C 1
ATOM 852 O O . ARG A 1 106 ? 39.438 1.306 -39.188 1 22.42 106 ARG A O 1
ATOM 859 N N . MET B 1 1 ? 18.156 4.434 23.25 1 29.45 1 MET B N 1
ATOM 860 C CA . MET B 1 1 ? 16.719 4.73 23.328 1 29.45 1 MET B CA 1
ATOM 861 C C . MET B 1 1 ? 16.062 4.562 21.969 1 29.45 1 MET B C 1
ATOM 863 O O . MET B 1 1 ? 16.609 4.977 20.953 1 29.45 1 MET B O 1
ATOM 867 N N . PRO B 1 2 ? 15.344 3.633 21.719 1 36.47 2 PRO B N 1
ATOM 868 C CA . PRO B 1 2 ? 14.75 3.576 20.391 1 36.47 2 PRO B CA 1
ATOM 869 C C . PRO B 1 2 ? 14.258 4.938 19.906 1 36.47 2 PRO B C 1
ATOM 871 O O . PRO B 1 2 ? 13.859 5.781 20.719 1 36.47 2 PRO B O 1
ATOM 874 N N . MET B 1 3 ? 14.922 5.535 19.047 1 36.84 3 MET B N 1
ATOM 875 C CA . MET B 1 3 ? 14.383 6.781 18.5 1 36.84 3 MET B CA 1
ATOM 876 C C . MET B 1 3 ? 12.859 6.73 18.438 1 36.84 3 MET B C 1
ATOM 878 O O . MET B 1 3 ? 12.281 5.746 17.969 1 36.84 3 MET B O 1
ATOM 882 N N . PRO B 1 4 ? 12.164 7.27 19.391 1 44.09 4 PRO B N 1
ATOM 883 C CA . PRO B 1 4 ? 10.703 7.238 19.328 1 44.09 4 PRO B CA 1
ATOM 884 C C . PRO B 1 4 ? 10.164 7.281 17.906 1 44.09 4 PRO B C 1
ATOM 886 O O . PRO B 1 4 ? 10.828 7.801 17 1 44.09 4 PRO B O 1
ATOM 889 N N . ASN B 1 5 ? 9.453 6.352 17.562 1 53.66 5 ASN B N 1
ATOM 890 C CA . ASN B 1 5 ? 8.852 6.406 16.234 1 53.66 5 ASN B CA 1
ATOM 891 C C . ASN B 1 5 ? 8.539 7.84 15.82 1 53.66 5 ASN B C 1
ATOM 893 O O . ASN B 1 5 ? 8.172 8.672 16.656 1 53.66 5 ASN B O 1
ATOM 897 N N . ALA B 1 6 ? 9.258 8.414 14.961 1 58.84 6 ALA B N 1
ATOM 898 C CA . ALA B 1 6 ? 9.062 9.773 14.469 1 58.84 6 ALA B CA 1
ATOM 899 C C . ALA B 1 6 ? 7.586 10.156 14.484 1 58.84 6 ALA B C 1
ATOM 901 O O . ALA B 1 6 ? 6.723 9.336 14.156 1 58.84 6 ALA B O 1
ATOM 902 N N . PRO B 1 7 ? 7.215 11.125 15.211 1 72.38 7 PRO B N 1
ATOM 903 C CA . PRO B 1 7 ? 5.812 11.555 15.227 1 72.38 7 PRO B CA 1
ATOM 904 C C . PRO B 1 7 ? 5.164 11.5 13.844 1 72.38 7 PRO B C 1
ATOM 906 O O . PRO B 1 7 ? 5.832 11.758 12.836 1 72.38 7 PRO B O 1
ATOM 909 N N . SER B 1 8 ? 3.928 11.023 13.773 1 90.44 8 SER B N 1
ATOM 910 C CA . SER B 1 8 ? 3.184 10.984 12.516 1 90.44 8 SER B CA 1
ATOM 911 C C . SER B 1 8 ? 2.98 12.383 11.945 1 90.44 8 SER B C 1
ATOM 913 O O . SER B 1 8 ? 2.969 13.367 12.68 1 90.44 8 SER B O 1
ATOM 915 N N . TRP B 1 9 ? 2.996 12.477 10.75 1 94.06 9 TRP B N 1
ATOM 916 C CA . TRP B 1 9 ? 2.68 13.742 10.094 1 94.06 9 TRP B CA 1
ATOM 917 C C . TRP B 1 9 ? 1.354 14.297 10.594 1 94.06 9 TRP B C 1
ATOM 919 O O . TRP B 1 9 ? 1.204 15.516 10.758 1 94.06 9 TRP B O 1
ATOM 929 N N . GLN B 1 10 ? 0.441 13.469 10.938 1 94.56 10 GLN B N 1
ATOM 930 C CA . GLN B 1 10 ? -0.843 13.875 11.5 1 94.56 10 GLN B CA 1
ATOM 931 C C . GLN B 1 10 ? -0.659 14.555 12.852 1 94.56 10 GLN B C 1
ATOM 933 O O . GLN B 1 10 ? -1.265 15.594 13.117 1 94.56 10 GLN B O 1
ATOM 938 N N . ASP B 1 11 ? 0.216 13.938 13.617 1 93.44 11 ASP B N 1
ATOM 939 C CA . ASP B 1 11 ? 0.47 14.508 14.938 1 93.44 11 ASP B CA 1
ATOM 940 C C . ASP B 1 11 ? 1.161 15.867 14.82 1 93.44 11 ASP B C 1
ATOM 942 O O . ASP B 1 11 ? 0.833 16.797 15.562 1 93.44 11 ASP B O 1
ATOM 946 N N . GLN B 1 12 ? 2.07 15.938 13.984 1 94.06 12 GLN B N 1
ATOM 947 C CA . GLN B 1 12 ? 2.785 17.188 13.781 1 94.06 12 GLN B CA 1
ATOM 948 C C . GLN B 1 12 ? 1.842 18.297 13.297 1 94.06 12 GLN B C 1
ATOM 950 O O . GLN B 1 12 ? 1.951 19.438 13.719 1 94.06 12 GLN B O 1
ATOM 955 N N . LEU B 1 13 ? 0.986 17.938 12.375 1 95.75 13 LEU B N 1
ATOM 956 C CA . LEU B 1 13 ? 0.031 18.906 11.859 1 95.75 13 LEU B CA 1
ATOM 957 C C . LEU B 1 13 ? -0.9 19.391 12.969 1 95.75 13 LEU B C 1
ATOM 959 O O . LEU B 1 13 ? -1.17 20.594 13.078 1 95.75 13 LEU B O 1
ATOM 963 N N . LYS B 1 14 ? -1.338 18.516 13.766 1 95.62 14 LYS B N 1
ATOM 964 C CA . LYS B 1 14 ? -2.182 18.875 14.906 1 95.62 14 LYS B CA 1
ATOM 965 C C . LYS B 1 14 ? -1.449 19.828 15.859 1 95.62 14 LYS B C 1
ATOM 967 O O . LYS B 1 14 ? -2.023 20.812 16.328 1 95.62 14 LYS B O 1
ATOM 972 N N . ASP B 1 15 ? -0.253 19.469 16.172 1 94.75 15 ASP B N 1
ATOM 973 C CA . ASP B 1 15 ? 0.555 20.312 17.047 1 94.75 15 ASP B CA 1
ATOM 974 C C . ASP B 1 15 ? 0.733 21.703 16.469 1 94.75 15 ASP B C 1
ATOM 976 O O . ASP B 1 15 ? 0.673 22.703 17.188 1 94.75 15 ASP B O 1
ATOM 980 N N . HIS B 1 16 ? 1.02 21.781 15.203 1 94.19 16 HIS B N 1
ATOM 981 C CA . HIS B 1 16 ? 1.133 23.062 14.523 1 94.19 16 HIS B CA 1
ATOM 982 C C . HIS B 1 16 ? -0.141 23.891 14.68 1 94.19 16 HIS B C 1
ATOM 984 O O . HIS B 1 16 ? -0.081 25.078 15.016 1 94.19 16 HIS B O 1
ATOM 990 N N . CYS B 1 17 ? -1.271 23.234 14.445 1 95.75 17 CYS B N 1
ATOM 991 C CA . CYS B 1 17 ? -2.545 23.953 14.555 1 95.75 17 CYS B CA 1
ATOM 992 C C . CYS B 1 17 ? -2.779 24.438 15.969 1 95.75 17 CYS B C 1
ATOM 994 O O . CYS B 1 17 ? -3.217 25.578 16.172 1 95.75 17 CYS B O 1
ATOM 996 N N . ARG B 1 18 ? -2.426 23.672 16.906 1 95.38 18 ARG B N 1
ATOM 997 C CA . ARG B 1 18 ? -2.59 24.031 18.312 1 95.38 18 ARG B CA 1
ATOM 998 C C . ARG B 1 18 ? -1.687 25.203 18.672 1 95.38 18 ARG B C 1
ATOM 1000 O O . ARG B 1 18 ? -2.133 26.172 19.297 1 95.38 18 ARG B O 1
ATOM 1007 N N . SER B 1 19 ? -0.535 25.156 18.281 1 94.5 19 SER B N 1
ATOM 1008 C CA . SER B 1 19 ? 0.445 26.188 18.594 1 94.5 19 SER B CA 1
ATOM 1009 C C . SER B 1 19 ? 0.071 27.516 17.953 1 94.5 19 SER B C 1
ATOM 1011 O O . SER B 1 19 ? 0.359 28.594 18.5 1 94.5 19 SER B O 1
ATOM 1013 N N . GLN B 1 20 ? -0.505 27.438 16.797 1 94 20 GLN B N 1
ATOM 1014 C CA . GLN B 1 20 ? -0.868 28.641 16.078 1 94 20 GLN B CA 1
ATOM 1015 C C . GLN B 1 20 ? -2.307 29.047 16.375 1 94 20 GLN B C 1
ATOM 1017 O O . GLN B 1 20 ? -2.828 29.984 15.758 1 94 20 GLN B O 1
ATOM 1022 N N . LYS B 1 21 ? -2.971 28.266 17.266 1 94.88 21 LYS B N 1
ATOM 1023 C CA . LYS B 1 21 ? -4.336 28.547 17.703 1 94.88 21 LYS B CA 1
ATOM 1024 C C . LYS B 1 21 ? -5.316 28.469 16.547 1 94.88 21 LYS B C 1
ATOM 1026 O O . LYS B 1 21 ? -6.207 29.312 16.406 1 94.88 21 LYS B O 1
ATOM 1031 N N . LEU B 1 22 ? -5.02 27.5 15.656 1 93.94 22 LEU B N 1
ATOM 1032 C CA . LEU B 1 22 ? -5.934 27.188 14.562 1 93.94 22 LEU B CA 1
ATOM 1033 C C . LEU B 1 22 ? -6.863 26.047 14.945 1 93.94 22 LEU B C 1
ATOM 1035 O O . LEU B 1 22 ? -6.613 25.344 15.93 1 93.94 22 LEU B O 1
ATOM 1039 N N . GLN B 1 23 ? -7.988 25.984 14.164 1 94 23 GLN B N 1
ATOM 1040 C CA . GLN B 1 23 ? -8.859 24.828 14.344 1 94 23 GLN B CA 1
ATOM 1041 C C . GLN B 1 23 ? -8.141 23.531 13.984 1 94 23 GLN B C 1
ATOM 1043 O O . GLN B 1 23 ? -7.242 23.531 13.133 1 94 23 GLN B O 1
ATOM 1048 N N . GLU B 1 24 ? -8.508 22.469 14.586 1 95.25 24 GLU B N 1
ATOM 1049 C CA . GLU B 1 24 ? -7.938 21.156 14.281 1 95.25 24 GLU B CA 1
ATOM 1050 C C . GLU B 1 24 ? -8.148 20.797 12.82 1 95.25 24 GLU B C 1
ATOM 1052 O O . GLU B 1 24 ? -9.219 21.047 12.258 1 95.25 24 GLU B O 1
ATOM 1057 N N . PRO B 1 25 ? -7.137 20.156 12.281 1 96.19 25 PRO B N 1
ATOM 1058 C CA . PRO B 1 25 ? -7.312 19.734 10.891 1 96.19 25 PRO B CA 1
ATOM 1059 C C . PRO B 1 25 ? -8.461 18.734 10.719 1 96.19 25 PRO B C 1
ATOM 1061 O O . PRO B 1 25 ? -8.695 17.906 11.602 1 96.19 25 PRO B O 1
ATOM 1064 N N . VAL B 1 26 ? -9.156 18.859 9.555 1 95.88 26 VAL B N 1
ATOM 1065 C CA . VAL B 1 26 ? -10.227 17.938 9.211 1 95.88 26 VAL B CA 1
ATOM 1066 C C . VAL B 1 26 ? -9.797 17.062 8.031 1 95.88 26 VAL B C 1
ATOM 1068 O O . VAL B 1 26 ? -9.508 17.594 6.949 1 95.88 26 VAL B O 1
ATOM 1071 N N . PHE B 1 27 ? -9.75 15.758 8.312 1 96.19 27 PHE B N 1
ATOM 1072 C CA . PHE B 1 27 ? -9.352 14.812 7.273 1 96.19 27 PHE B CA 1
ATOM 1073 C C . PHE B 1 27 ? -10.578 14.25 6.555 1 96.19 27 PHE B C 1
ATOM 1075 O O . PHE B 1 27 ? -11.445 13.641 7.18 1 96.19 27 PHE B O 1
ATOM 1082 N N . ASN B 1 28 ? -10.625 14.477 5.219 1 95.69 28 ASN B N 1
ATOM 1083 C CA . ASN B 1 28 ? -11.688 13.938 4.375 1 95.69 28 ASN B CA 1
ATOM 1084 C C . ASN B 1 28 ? -11.18 12.805 3.49 1 95.69 28 ASN B C 1
ATOM 1086 O O . ASN B 1 28 ? -10.352 13.031 2.604 1 95.69 28 ASN B O 1
ATOM 1090 N N . ILE B 1 29 ? -11.727 11.719 3.76 1 93.25 29 ILE B N 1
ATOM 1091 C CA . ILE B 1 29 ? -11.297 10.531 3.02 1 93.25 29 ILE B CA 1
ATOM 1092 C C . ILE B 1 29 ? -12.188 10.344 1.794 1 93.25 29 ILE B C 1
ATOM 1094 O O . ILE B 1 29 ? -13.414 10.461 1.884 1 93.25 29 ILE B O 1
ATOM 1098 N N . TYR B 1 30 ? -11.539 10.086 0.657 1 91.38 30 TYR B N 1
ATOM 1099 C CA . TYR B 1 30 ? -12.25 9.773 -0.576 1 91.38 30 TYR B CA 1
ATOM 1100 C C . TYR B 1 30 ? -11.867 8.398 -1.101 1 91.38 30 TYR B C 1
ATOM 1102 O O . TYR B 1 30 ? -10.766 7.906 -0.823 1 91.38 30 TYR B O 1
ATOM 1110 N N . THR B 1 31 ? -12.844 7.727 -1.781 1 90.62 31 THR B N 1
ATOM 1111 C CA . THR B 1 31 ? -12.57 6.426 -2.387 1 90.62 31 THR B CA 1
ATOM 1112 C C . THR B 1 31 ? -12.945 6.434 -3.867 1 90.62 31 THR B C 1
ATOM 1114 O O . THR B 1 31 ? -13.781 7.223 -4.301 1 90.62 31 THR B O 1
ATOM 1117 N N . GLU B 1 32 ? -12.156 5.734 -4.57 1 85.56 32 GLU B N 1
ATOM 1118 C CA . GLU B 1 32 ? -12.469 5.434 -5.965 1 85.56 32 GLU B CA 1
ATOM 1119 C C . GLU B 1 32 ? -12.32 3.943 -6.254 1 85.56 32 GLU B C 1
ATOM 1121 O O . GLU B 1 32 ? -11.391 3.299 -5.754 1 85.56 32 GLU B O 1
ATOM 1126 N N . ARG B 1 33 ? -13.398 3.48 -6.988 1 84.94 33 ARG B N 1
ATOM 1127 C CA . ARG B 1 33 ? -13.297 2.098 -7.445 1 84.94 33 ARG B CA 1
ATOM 1128 C C . ARG B 1 33 ? -12.5 2.008 -8.742 1 84.94 33 ARG B C 1
ATOM 1130 O O . ARG B 1 33 ? -12.828 2.668 -9.727 1 84.94 33 ARG B O 1
ATOM 1137 N N . ARG B 1 34 ? -11.328 1.213 -8.688 1 78.06 34 ARG B N 1
ATOM 1138 C CA . ARG B 1 34 ? -10.477 1.036 -9.859 1 78.06 34 ARG B CA 1
ATOM 1139 C C . ARG B 1 34 ? -10.219 -0.442 -10.133 1 78.06 34 ARG B C 1
ATOM 1141 O O . ARG B 1 34 ? -9.602 -1.131 -9.32 1 78.06 34 ARG B O 1
ATOM 1148 N N . GLY B 1 35 ? -10.648 -0.887 -11.32 1 73 35 GLY B N 1
ATOM 1149 C CA . GLY B 1 35 ? -10.406 -2.271 -11.688 1 73 35 GLY B CA 1
ATOM 1150 C C . GLY B 1 35 ? -10.875 -3.262 -10.641 1 73 35 GLY B C 1
ATOM 1151 O O . GLY B 1 35 ? -10.172 -4.223 -10.328 1 73 35 GLY B O 1
ATOM 1152 N N . GLY B 1 36 ? -11.875 -2.955 -9.898 1 75.38 36 GLY B N 1
ATOM 1153 C CA . GLY B 1 36 ? -12.422 -3.857 -8.898 1 75.38 36 GLY B CA 1
ATOM 1154 C C . GLY B 1 36 ? -11.828 -3.643 -7.516 1 75.38 36 GLY B C 1
ATOM 1155 O O . GLY B 1 36 ? -12.148 -4.375 -6.578 1 75.38 36 GLY B O 1
ATOM 1156 N N . ARG B 1 37 ? -10.906 -2.658 -7.527 1 79.5 37 ARG B N 1
ATOM 1157 C CA . ARG B 1 37 ? -10.312 -2.344 -6.23 1 79.5 37 ARG B CA 1
ATOM 1158 C C . ARG B 1 37 ? -10.703 -0.939 -5.781 1 79.5 37 ARG B C 1
ATOM 1160 O O . ARG B 1 37 ? -11.102 -0.105 -6.598 1 79.5 37 ARG B O 1
ATOM 1167 N N . THR B 1 38 ? -10.664 -0.844 -4.477 1 83.88 38 THR B N 1
ATOM 1168 C CA . THR B 1 38 ? -10.914 0.475 -3.906 1 83.88 38 THR B CA 1
ATOM 1169 C C . THR B 1 38 ? -9.594 1.197 -3.621 1 83.88 38 THR B C 1
ATOM 1171 O O . THR B 1 38 ? -8.648 0.594 -3.117 1 83.88 38 THR B O 1
ATOM 1174 N N . ALA B 1 39 ? -9.492 2.393 -4.102 1 88.12 39 ALA B N 1
ATOM 1175 C CA . ALA B 1 39 ? -8.383 3.277 -3.738 1 88.12 39 ALA B CA 1
ATOM 1176 C C . ALA B 1 39 ? -8.859 4.402 -2.826 1 88.12 39 ALA B C 1
ATOM 1178 O O . ALA B 1 39 ? -10.031 4.789 -2.865 1 88.12 39 ALA B O 1
ATOM 1179 N N . TRP B 1 40 ? -7.941 4.738 -1.923 1 90.12 40 TRP B N 1
ATOM 1180 C CA . TRP B 1 40 ? -8.273 5.766 -0.942 1 90.12 40 TRP B CA 1
ATOM 1181 C C . TRP B 1 40 ? -7.363 6.98 -1.1 1 90.12 40 TRP B C 1
ATOM 1183 O O . TRP B 1 40 ? -6.199 6.848 -1.479 1 90.12 40 TRP B O 1
ATOM 1193 N N . THR B 1 41 ? -7.898 8.172 -0.903 1 93.31 41 THR B N 1
ATOM 1194 C CA . THR B 1 41 ? -7.133 9.406 -0.76 1 93.31 41 THR B CA 1
ATOM 1195 C C . THR B 1 41 ? -7.73 10.281 0.336 1 93.31 41 THR B C 1
ATOM 1197 O O . THR B 1 41 ? -8.719 9.914 0.97 1 93.31 41 THR B O 1
ATOM 1200 N N . CYS B 1 42 ? -6.945 11.336 0.621 1 95.44 42 CYS B N 1
ATOM 1201 C CA . CYS B 1 42 ? -7.387 12.234 1.683 1 95.44 42 CYS B CA 1
ATOM 1202 C C . CYS B 1 42 ? -7.148 13.688 1.301 1 95.44 42 CYS B C 1
ATOM 1204 O O . CYS B 1 42 ? -6.172 14 0.615 1 95.44 42 CYS B O 1
ATOM 1206 N N . VAL B 1 43 ? -8.078 14.523 1.687 1 96.75 43 VAL B N 1
ATOM 1207 C CA . VAL B 1 43 ? -7.906 15.969 1.664 1 96.75 43 VAL B CA 1
ATOM 1208 C C . VAL B 1 43 ? -8.008 16.531 3.082 1 96.75 43 VAL B C 1
ATOM 1210 O O . VAL B 1 43 ? -9.023 16.328 3.76 1 96.75 43 VAL B O 1
ATOM 1213 N N . VAL B 1 44 ? -7.008 17.156 3.492 1 97.69 44 VAL B N 1
ATOM 1214 C CA . VAL B 1 44 ? -7.059 17.734 4.828 1 97.69 44 VAL B CA 1
ATOM 1215 C C . VAL B 1 44 ? -7.379 19.219 4.73 1 97.69 44 VAL B C 1
ATOM 1217 O O . VAL B 1 44 ? -6.879 19.922 3.84 1 97.69 44 VAL B O 1
ATOM 1220 N N . LEU B 1 45 ? -8.211 19.672 5.582 1 96.44 45 LEU B N 1
ATOM 1221 C CA . LEU B 1 45 ? -8.617 21.062 5.672 1 96.44 45 LEU B CA 1
ATOM 1222 C C . LEU B 1 45 ? -7.996 21.734 6.895 1 96.44 45 LEU B C 1
ATOM 1224 O O . LEU B 1 45 ? -8.102 21.219 8.008 1 96.44 45 LEU B O 1
ATOM 1228 N N . VAL B 1 46 ? -7.352 22.906 6.602 1 95.94 46 VAL B N 1
ATOM 1229 C CA . VAL B 1 46 ? -6.832 23.766 7.66 1 95.94 46 VAL B CA 1
ATOM 1230 C C . VAL B 1 46 ? -7.281 25.203 7.43 1 95.94 46 VAL B C 1
ATOM 1232 O O . VAL B 1 46 ? -6.883 25.844 6.449 1 95.94 46 VAL B O 1
ATOM 1235 N N . GLN B 1 47 ? -8.094 25.656 8.383 1 91.75 47 GLN B N 1
ATOM 1236 C CA . GLN B 1 47 ? -8.594 27.031 8.281 1 91.75 47 GLN B CA 1
ATOM 1237 C C . GLN B 1 47 ? -9.172 27.297 6.891 1 91.75 47 GLN B C 1
ATOM 1239 O O . GLN B 1 47 ? -8.812 28.281 6.246 1 91.75 47 GLN B O 1
ATOM 1244 N N . GLY B 1 48 ? -9.938 26.375 6.367 1 91.31 48 GLY B N 1
ATOM 1245 C CA . GLY B 1 48 ? -10.656 26.578 5.121 1 91.31 48 GLY B CA 1
ATOM 1246 C C . GLY B 1 48 ? -9.828 26.266 3.893 1 91.31 48 GLY B C 1
ATOM 1247 O O . GLY B 1 48 ? -10.352 26.234 2.775 1 91.31 48 GLY B O 1
ATOM 1248 N N . ARG B 1 49 ? -8.555 26.031 4.055 1 94.19 49 ARG B N 1
ATOM 1249 C CA . ARG B 1 49 ? -7.684 25.688 2.938 1 94.19 49 ARG B CA 1
ATOM 1250 C C . ARG B 1 49 ? -7.504 24.172 2.824 1 94.19 49 ARG B C 1
ATOM 1252 O O . ARG B 1 49 ? -7.324 23.484 3.834 1 94.19 49 ARG B O 1
ATOM 1259 N N . GLN B 1 50 ? -7.523 23.688 1.495 1 96.88 50 GLN B N 1
ATOM 1260 C CA . GLN B 1 50 ? -7.449 22.25 1.236 1 96.88 50 GLN B CA 1
ATOM 1261 C C . GLN B 1 50 ? -6.043 21.844 0.821 1 96.88 50 GLN B C 1
ATOM 1263 O O . GLN B 1 50 ? -5.414 22.5 -0.011 1 96.88 50 GLN B O 1
ATOM 1268 N N . TYR B 1 51 ? -5.602 20.734 1.401 1 96.69 51 TYR B N 1
ATOM 1269 C CA . TYR B 1 51 ? -4.324 20.109 1.062 1 96.69 51 TYR B CA 1
ATOM 1270 C C . TYR B 1 51 ? -4.516 18.656 0.689 1 96.69 51 TYR B C 1
ATOM 1272 O O . TYR B 1 51 ? -4.633 17.797 1.565 1 96.69 51 TYR B O 1
ATOM 1280 N N . PRO B 1 52 ? -4.559 18.391 -0.585 1 96.81 52 PRO B N 1
ATOM 1281 C CA . PRO 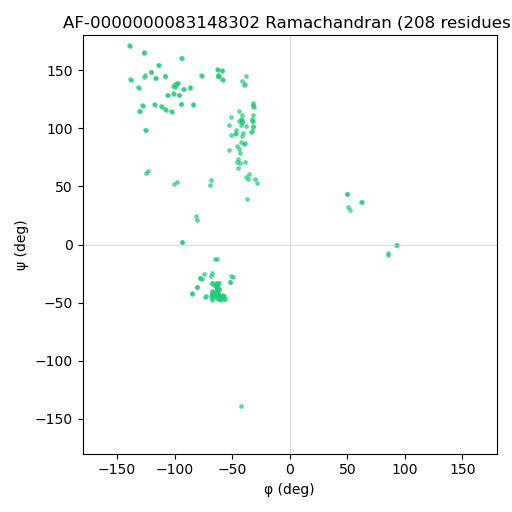B 1 52 ? -4.797 17.016 -1.018 1 96.81 52 PRO B CA 1
ATOM 1282 C C . PRO B 1 52 ? -3.555 16.141 -0.892 1 96.81 52 PRO B C 1
ATOM 1284 O O . PRO B 1 52 ? -2.436 16.609 -1.117 1 96.81 52 PRO B O 1
ATOM 1287 N N . ALA B 1 53 ? -3.875 14.867 -0.554 1 96.06 53 ALA B N 1
ATOM 1288 C CA . ALA B 1 53 ? -2.818 13.867 -0.644 1 96.06 53 ALA B CA 1
ATOM 1289 C C . ALA B 1 53 ? -2.268 13.773 -2.064 1 96.06 53 ALA B C 1
ATOM 1291 O O . ALA B 1 53 ? -2.996 13.992 -3.033 1 96.06 53 ALA B O 1
ATOM 1292 N N . GLN B 1 54 ? -1.016 13.43 -2.123 1 93.62 54 GLN B N 1
ATOM 1293 C CA . GLN B 1 54 ? -0.348 13.344 -3.418 1 93.62 54 GLN B CA 1
ATOM 1294 C C . GLN B 1 54 ? -0.722 12.055 -4.145 1 93.62 54 GLN B C 1
ATOM 1296 O O . GLN B 1 54 ? -0.711 12 -5.375 1 93.62 54 GLN B O 1
ATOM 1301 N N . PHE B 1 55 ? -1.042 11 -3.438 1 90.44 55 PHE B N 1
ATOM 1302 C CA . PHE B 1 55 ? -1.206 9.688 -4.043 1 90.44 55 PHE B CA 1
ATOM 1303 C C . PHE B 1 55 ? -2.564 9.094 -3.688 1 90.44 55 PHE B C 1
ATOM 1305 O O . PHE B 1 55 ? -3.252 9.594 -2.795 1 90.44 55 PHE B O 1
ATOM 1312 N N . TRP B 1 56 ? -2.924 8.039 -4.434 1 89.81 56 TRP B N 1
ATOM 1313 C CA . TRP B 1 56 ? -3.99 7.098 -4.102 1 89.81 56 TRP B CA 1
ATOM 1314 C C . TRP B 1 56 ? -3.416 5.805 -3.527 1 89.81 56 TRP B C 1
ATOM 1316 O O . TRP B 1 56 ? -2.404 5.301 -4.016 1 89.81 56 TRP B O 1
ATOM 1326 N N . TYR B 1 57 ? -3.971 5.449 -2.465 1 86.44 57 TYR B N 1
ATOM 1327 C CA . TYR B 1 57 ? -3.537 4.234 -1.78 1 86.44 57 TYR B CA 1
ATOM 1328 C C . TYR B 1 57 ? -4.516 3.092 -2.027 1 86.44 57 TYR B C 1
ATOM 1330 O O . TYR B 1 57 ? -5.668 3.146 -1.592 1 86.44 57 TYR B O 1
ATOM 1338 N N . ASP B 1 58 ? -4 2.117 -2.693 1 81.06 58 ASP B N 1
ATOM 1339 C CA . ASP B 1 58 ? -4.855 1.034 -3.17 1 81.06 58 ASP B CA 1
ATOM 1340 C C . ASP B 1 58 ? -5.016 -0.049 -2.105 1 81.06 58 ASP B C 1
ATOM 1342 O O . ASP B 1 58 ? -4.043 -0.427 -1.448 1 81.06 58 ASP B O 1
ATOM 1346 N N . GLY B 1 59 ? -6.25 -0.427 -1.995 1 78.44 59 GLY B N 1
ATOM 1347 C CA . GLY B 1 59 ? -6.641 -1.431 -1.017 1 78.44 59 GLY B CA 1
ATOM 1348 C C . GLY B 1 59 ? -6.375 -2.85 -1.48 1 78.44 59 GLY B C 1
ATOM 1349 O O . GLY B 1 59 ? -6.996 -3.795 -0.992 1 78.44 59 GLY B O 1
ATOM 1350 N N . ASN B 1 60 ? -5.484 -3.002 -2.346 1 81.94 60 ASN B N 1
ATOM 1351 C CA . ASN B 1 60 ? -5.301 -4.355 -2.857 1 81.94 60 ASN B CA 1
ATOM 1352 C C . ASN B 1 60 ? -4.105 -5.047 -2.203 1 81.94 60 ASN B C 1
ATOM 1354 O O . ASN B 1 60 ? -3.281 -5.652 -2.891 1 81.94 60 ASN B O 1
ATOM 1358 N N . TYR B 1 61 ? -4.051 -5.07 -0.856 1 83.19 61 TYR B N 1
ATOM 1359 C CA . TYR B 1 61 ? -2.895 -5.621 -0.159 1 83.19 61 TYR B CA 1
ATOM 1360 C C . TYR B 1 61 ? -2.732 -7.105 -0.458 1 83.19 61 TYR B C 1
ATOM 1362 O O . TYR B 1 61 ? -1.621 -7.578 -0.708 1 83.19 61 TYR B O 1
ATOM 1370 N N . VAL B 1 62 ? -3.91 -7.707 -0.572 1 84.38 62 VAL B N 1
ATOM 1371 C CA . VAL B 1 62 ? -3.875 -9.148 -0.82 1 84.38 62 VAL B CA 1
ATOM 1372 C C . VAL B 1 62 ? -3.432 -9.414 -2.258 1 84.38 62 VAL B C 1
ATOM 1374 O O . VAL B 1 62 ? -2.555 -10.242 -2.5 1 84.38 62 VAL B O 1
ATOM 1377 N N . VAL B 1 63 ? -4 -8.656 -3.143 1 88.5 63 VAL B N 1
ATOM 1378 C CA . VAL B 1 63 ? -3.645 -8.828 -4.547 1 88.5 63 VAL B CA 1
ATOM 1379 C C . VAL B 1 63 ? -2.164 -8.508 -4.746 1 88.5 63 VAL B C 1
ATOM 1381 O O . VAL B 1 63 ? -1.463 -9.219 -5.469 1 88.5 63 VAL B O 1
ATOM 1384 N N . ASN B 1 64 ? -1.697 -7.504 -4.047 1 90.19 64 ASN B N 1
ATOM 1385 C CA . ASN B 1 64 ? -0.294 -7.125 -4.156 1 90.19 64 ASN B CA 1
ATOM 1386 C C . ASN B 1 64 ? 0.625 -8.195 -3.574 1 90.19 64 ASN B C 1
ATOM 1388 O O . ASN B 1 64 ? 1.685 -8.477 -4.137 1 90.19 64 ASN B O 1
ATOM 1392 N N . ALA B 1 65 ? 0.203 -8.727 -2.488 1 92.94 65 ALA B N 1
ATOM 1393 C CA . ALA B 1 65 ? 0.979 -9.805 -1.877 1 92.94 65 ALA B CA 1
ATOM 1394 C C . ALA B 1 65 ? 1.052 -11.016 -2.797 1 92.94 65 ALA B C 1
ATOM 1396 O O . ALA B 1 65 ? 2.121 -11.609 -2.977 1 92.94 65 ALA B O 1
ATOM 1397 N N . LYS B 1 66 ? -0.054 -11.305 -3.465 1 94.81 66 LYS B N 1
ATOM 1398 C CA . LYS B 1 66 ? -0.089 -12.43 -4.398 1 94.81 66 LYS B CA 1
ATOM 1399 C C . LYS B 1 66 ? 0.807 -12.164 -5.605 1 94.81 66 LYS B C 1
ATOM 1401 O O . LYS B 1 66 ? 1.527 -13.055 -6.059 1 94.81 66 LYS B O 1
ATOM 1406 N N . GLU B 1 67 ? 0.728 -10.867 -6.129 1 94.75 67 GLU B N 1
ATOM 1407 C CA . GLU B 1 67 ? 1.561 -10.5 -7.273 1 94.75 67 GLU B CA 1
ATOM 1408 C C . GLU B 1 67 ? 3.043 -10.609 -6.93 1 94.75 67 GLU B C 1
ATOM 1410 O O . GLU B 1 67 ? 3.832 -11.125 -7.727 1 94.75 67 GLU B O 1
ATOM 1415 N N . ASP B 1 68 ? 3.363 -10.258 -5.77 1 95.62 68 ASP B N 1
ATOM 1416 C CA . ASP B 1 68 ? 4.742 -10.312 -5.289 1 95.62 68 ASP B CA 1
ATOM 1417 C C . ASP B 1 68 ? 5.227 -11.75 -5.16 1 95.62 68 ASP B C 1
ATOM 1419 O O . ASP B 1 68 ? 6.309 -12.094 -5.641 1 95.62 68 ASP B O 1
ATOM 1423 N N . ALA B 1 69 ? 4.488 -12.57 -4.609 1 97.06 69 ALA B N 1
ATOM 1424 C CA . ALA B 1 69 ? 4.848 -13.984 -4.477 1 97.06 69 ALA B CA 1
ATOM 1425 C C . ALA B 1 69 ? 4.945 -14.648 -5.844 1 97.06 69 ALA B C 1
ATOM 1427 O O . ALA B 1 69 ? 5.875 -15.43 -6.098 1 97.06 69 ALA B O 1
ATOM 1428 N N . ALA B 1 70 ? 3.99 -14.289 -6.703 1 97.06 70 ALA B N 1
ATOM 1429 C CA . ALA B 1 70 ? 4.004 -14.852 -8.047 1 97.06 70 ALA B CA 1
ATOM 1430 C C . ALA B 1 70 ? 5.27 -14.438 -8.805 1 97.06 70 ALA B C 1
ATOM 1432 O O . ALA B 1 70 ? 5.875 -15.25 -9.5 1 97.06 70 ALA B O 1
ATOM 1433 N N . GLU B 1 71 ? 5.609 -13.219 -8.672 1 95.75 71 GLU B N 1
ATOM 1434 C CA . GLU B 1 71 ? 6.82 -12.703 -9.305 1 95.75 71 GLU B CA 1
ATOM 1435 C C . GLU B 1 71 ? 8.062 -13.43 -8.789 1 95.75 71 GLU B C 1
ATOM 1437 O O . GLU B 1 71 ? 8.93 -13.812 -9.578 1 95.75 71 GLU B O 1
ATOM 1442 N N . LYS B 1 72 ? 8.102 -13.562 -7.52 1 95.75 72 LYS B N 1
ATOM 1443 C CA . LYS B 1 72 ? 9.219 -14.289 -6.922 1 95.75 72 LYS B CA 1
ATOM 1444 C C . LYS B 1 72 ? 9.297 -15.711 -7.473 1 95.75 72 LYS B C 1
ATOM 1446 O O . LYS B 1 72 ? 10.383 -16.172 -7.828 1 95.75 72 LYS B O 1
ATOM 1451 N N . ALA B 1 73 ? 8.234 -16.359 -7.582 1 96.88 73 ALA B N 1
ATOM 1452 C CA . ALA B 1 73 ? 8.203 -17.734 -8.086 1 96.88 73 ALA B CA 1
ATOM 1453 C C . ALA B 1 73 ? 8.688 -17.797 -9.531 1 96.88 73 ALA B C 1
ATOM 1455 O O . ALA B 1 73 ? 9.531 -18.641 -9.867 1 96.88 73 ALA B O 1
ATOM 1456 N N . LEU B 1 74 ? 8.164 -16.859 -10.352 1 94.56 74 LEU B N 1
ATOM 1457 C CA . LEU B 1 74 ? 8.5 -16.859 -11.766 1 94.56 74 LEU B CA 1
ATOM 1458 C C . LEU B 1 74 ? 9.992 -16.609 -11.977 1 94.56 74 LEU B C 1
ATOM 1460 O O . LEU B 1 74 ? 10.602 -17.188 -12.875 1 94.56 74 LEU B O 1
ATOM 1464 N N . ASN B 1 75 ? 10.578 -15.805 -11.172 1 93.25 75 ASN B N 1
ATOM 1465 C CA . ASN B 1 75 ? 12 -15.508 -11.266 1 93.25 75 ASN B CA 1
ATOM 1466 C C . ASN B 1 75 ? 12.852 -16.75 -11.008 1 93.25 75 ASN B C 1
ATOM 1468 O O . ASN B 1 75 ? 13.93 -16.891 -11.586 1 93.25 75 ASN B O 1
ATOM 1472 N N . VAL B 1 76 ? 12.383 -17.594 -10.172 1 92.44 76 VAL B N 1
ATOM 1473 C CA . VAL B 1 76 ? 13.125 -18.797 -9.82 1 92.44 76 VAL B CA 1
ATOM 1474 C C . VAL B 1 76 ? 12.836 -19.891 -10.844 1 92.44 76 VAL B C 1
ATOM 1476 O O . VAL B 1 76 ? 13.75 -20.594 -11.281 1 92.44 76 VAL B O 1
ATOM 1479 N N . LEU B 1 77 ? 11.617 -20.047 -11.234 1 90.94 77 LEU B N 1
ATOM 1480 C CA . LEU B 1 77 ? 11.172 -21.156 -12.07 1 90.94 77 LEU B CA 1
ATOM 1481 C C . LEU B 1 77 ? 11.5 -20.891 -13.531 1 90.94 77 LEU B C 1
ATOM 1483 O O . LEU B 1 77 ? 11.656 -21.828 -14.312 1 90.94 77 LEU B O 1
ATOM 1487 N N . SER B 1 78 ? 11.406 -19.641 -13.984 1 82.94 78 SER B N 1
ATOM 1488 C CA . SER B 1 78 ? 11.68 -19.266 -15.367 1 82.94 78 SER B CA 1
ATOM 1489 C C . SER B 1 78 ? 12.742 -18.172 -15.453 1 82.94 78 SER B C 1
ATOM 1491 O O . SER B 1 78 ? 12.438 -17.031 -15.781 1 82.94 78 SER B O 1
ATOM 1493 N N . PRO B 1 79 ? 13.961 -18.422 -14.992 1 67.94 79 PRO B N 1
ATOM 1494 C CA . PRO B 1 79 ? 14.977 -17.375 -14.992 1 67.94 79 PRO B CA 1
ATOM 1495 C C . PRO B 1 79 ? 15.094 -16.672 -16.344 1 67.94 79 PRO B C 1
ATOM 1497 O O . PRO B 1 79 ? 15.477 -15.492 -16.406 1 67.94 79 PRO B O 1
ATOM 1500 N N . GLN B 1 80 ? 14.805 -17.234 -17.453 1 59.41 80 GLN B N 1
ATOM 1501 C CA . GLN B 1 80 ? 14.875 -16.594 -18.766 1 59.41 80 GLN B CA 1
ATOM 1502 C C . GLN B 1 80 ? 13.812 -15.5 -18.906 1 59.41 80 GLN B C 1
ATOM 1504 O O . GLN B 1 80 ? 14.023 -14.508 -19.594 1 59.41 80 GLN B O 1
ATOM 1509 N N . MET B 1 81 ? 12.742 -15.609 -18.359 1 50.81 81 MET B N 1
ATOM 1510 C CA . M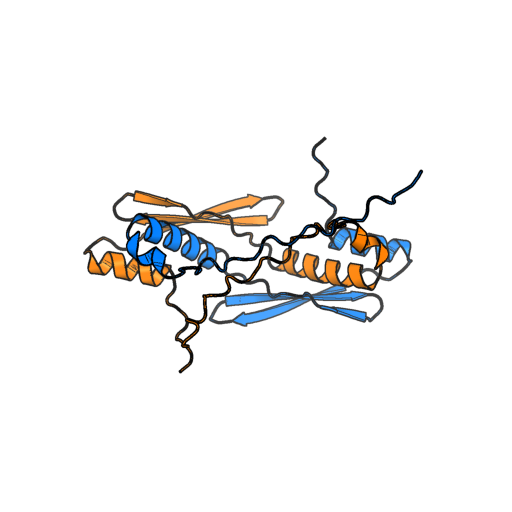ET B 1 81 ? 11.641 -14.664 -18.516 1 50.81 81 MET B CA 1
ATOM 1511 C C . MET B 1 81 ? 11.906 -13.398 -17.703 1 50.81 81 MET B C 1
ATOM 1513 O O . MET B 1 81 ? 11.391 -12.32 -18.031 1 50.81 81 MET B O 1
ATOM 1517 N N . SER B 1 82 ? 12.602 -13.531 -16.656 1 48.16 82 SER B N 1
ATOM 1518 C CA . SER B 1 82 ? 12.844 -12.32 -15.875 1 48.16 82 SER B CA 1
ATOM 1519 C C . SER B 1 82 ? 13.641 -11.305 -16.688 1 48.16 82 SER B C 1
ATOM 1521 O O . SER B 1 82 ? 14.094 -10.289 -16.141 1 48.16 82 SER B O 1
ATOM 1523 N N . ARG B 1 83 ? 14.234 -11.742 -17.859 1 40.97 83 ARG B N 1
ATOM 1524 C CA . ARG B 1 83 ? 15.242 -10.898 -18.484 1 40.97 83 ARG B CA 1
ATOM 1525 C C . ARG B 1 83 ? 14.625 -9.609 -19.031 1 40.97 83 ARG B C 1
ATOM 1527 O O . ARG B 1 83 ? 15.336 -8.742 -19.547 1 40.97 83 ARG B O 1
ATOM 1534 N N . HIS B 1 84 ? 13.398 -9.594 -19.328 1 41.12 84 HIS B N 1
ATOM 1535 C CA . HIS B 1 84 ? 13.156 -8.43 -20.172 1 41.12 84 HIS B CA 1
ATOM 1536 C C . HIS B 1 84 ? 13.461 -7.133 -19.438 1 41.12 84 HIS B C 1
ATOM 1538 O O . HIS B 1 84 ? 13.273 -6.047 -19.984 1 41.12 84 HIS B O 1
ATOM 1544 N N . THR B 1 85 ? 13.258 -7.031 -18.172 1 40.12 85 THR B N 1
ATOM 1545 C CA . THR B 1 85 ? 13.68 -5.676 -17.828 1 40.12 85 THR B CA 1
ATOM 1546 C C . THR B 1 85 ? 15.188 -5.527 -17.969 1 40.12 85 THR B C 1
ATOM 1548 O O . THR B 1 85 ? 15.938 -5.984 -17.094 1 40.12 85 THR B O 1
ATOM 1551 N N . THR B 1 86 ? 15.719 -5.828 -19.141 1 37.34 86 THR B N 1
ATOM 1552 C CA . THR B 1 86 ? 17.094 -5.48 -19.453 1 37.34 86 THR B CA 1
ATOM 1553 C C . THR B 1 86 ? 17.406 -4.055 -19.016 1 37.34 86 THR B C 1
ATOM 1555 O O . THR B 1 86 ? 16.859 -3.096 -19.562 1 37.34 86 THR B O 1
ATOM 1558 N N . PHE B 1 87 ? 17.422 -3.666 -17.797 1 36.81 87 PHE B N 1
ATOM 1559 C CA . PHE B 1 87 ? 18.188 -2.451 -17.562 1 36.81 87 PHE B CA 1
ATOM 1560 C C . PHE B 1 87 ? 19.531 -2.518 -18.281 1 36.81 87 PHE B C 1
ATOM 1562 O O . PHE B 1 87 ? 20.312 -3.439 -18.062 1 36.81 87 PHE B O 1
ATOM 1569 N N . GLN B 1 88 ? 19.594 -2.146 -19.594 1 34.81 88 GLN B N 1
ATOM 1570 C CA . GLN B 1 88 ? 20.875 -1.711 -20.141 1 34.81 88 GLN B CA 1
ATOM 1571 C C . GLN B 1 88 ? 21.719 -1.006 -19.078 1 34.81 88 GLN B C 1
ATOM 1573 O O . GLN B 1 88 ? 21.234 -0.134 -18.375 1 34.81 88 GLN B O 1
ATOM 1578 N N . GLY B 1 89 ? 22.734 -1.613 -18.438 1 38.91 89 GLY B N 1
ATOM 1579 C CA . GLY B 1 89 ? 23.828 -1.062 -17.656 1 38.91 89 GLY B CA 1
ATOM 1580 C C . GLY B 1 89 ? 24.219 0.34 -18.078 1 38.91 89 GLY B C 1
ATOM 1581 O O . GLY B 1 89 ? 24.828 0.526 -19.141 1 38.91 89 GLY B O 1
ATOM 1582 N N . GLN B 1 90 ? 23.344 1.32 -18.172 1 35.59 90 GLN B N 1
ATOM 1583 C CA . GLN B 1 90 ? 24.062 2.59 -18.281 1 35.59 90 GLN B CA 1
ATOM 1584 C C . GLN B 1 90 ? 25.219 2.654 -17.281 1 35.59 90 GLN B C 1
ATOM 1586 O O . GLN B 1 90 ? 25.141 2.082 -16.188 1 35.59 90 GLN B O 1
ATOM 1591 N N . MET B 1 91 ? 26.547 2.703 -17.828 1 36.94 91 MET B N 1
ATOM 1592 C CA . MET B 1 91 ? 27.797 3.16 -17.219 1 36.94 91 MET B CA 1
ATOM 1593 C C . MET B 1 91 ? 27.562 4.359 -16.312 1 36.94 91 MET B C 1
ATOM 1595 O O . MET B 1 91 ? 27.156 5.43 -16.781 1 36.94 91 MET B O 1
ATOM 1599 N N . PHE B 1 92 ? 26.781 4.398 -15.359 1 35.69 92 PHE B N 1
ATOM 1600 C CA . PHE B 1 92 ? 26.859 5.621 -14.57 1 35.69 92 PHE B CA 1
ATOM 1601 C C . PHE B 1 92 ? 28.297 5.906 -14.164 1 35.69 92 PHE B C 1
ATOM 1603 O O . PHE B 1 92 ? 29.016 5.004 -13.727 1 35.69 92 PHE B O 1
ATOM 1610 N N . PRO B 1 93 ? 28.891 6.914 -14.727 1 35.25 93 PRO B N 1
ATOM 1611 C CA . PRO B 1 93 ? 30.234 7.273 -14.25 1 35.25 93 PRO B CA 1
ATOM 1612 C C . PRO B 1 93 ? 30.359 7.191 -12.734 1 35.25 93 PRO B C 1
ATOM 1614 O O . PRO B 1 93 ? 29.359 7.266 -12.016 1 35.25 93 PRO B O 1
ATOM 1617 N N . LYS B 1 94 ? 31.484 6.707 -12.227 1 29.98 94 LYS B N 1
ATOM 1618 C CA . LYS B 1 94 ? 32.031 6.746 -10.867 1 29.98 94 LYS B CA 1
ATOM 1619 C C . LYS B 1 94 ? 31.766 8.102 -10.211 1 29.98 94 LYS B C 1
ATOM 1621 O O . LYS B 1 94 ? 32.281 9.125 -10.664 1 29.98 94 LYS B O 1
ATOM 1626 N N . ALA B 1 95 ? 30.594 8.438 -9.859 1 31.14 95 ALA B N 1
ATOM 1627 C CA . ALA B 1 95 ? 30.484 9.719 -9.156 1 31.14 95 ALA B CA 1
ATOM 1628 C C . ALA B 1 95 ? 31.547 9.836 -8.07 1 31.14 95 ALA B C 1
ATOM 1630 O O . ALA B 1 95 ? 31.734 8.922 -7.266 1 31.14 95 ALA B O 1
ATOM 1631 N 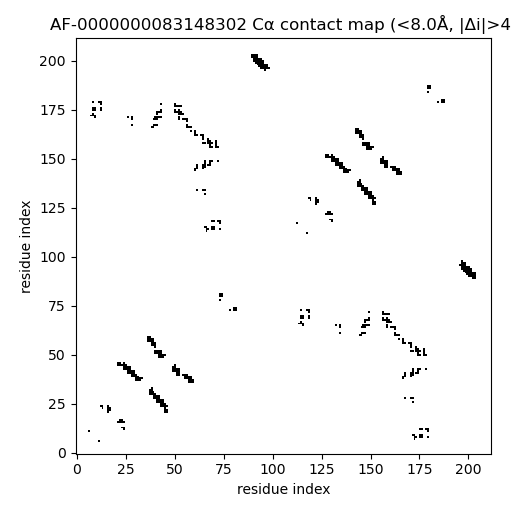N . SER B 1 96 ? 32.562 10.508 -8.406 1 33 96 SER B N 1
ATOM 1632 C CA . SER B 1 96 ? 33.625 11.039 -7.57 1 33 96 SER B CA 1
ATOM 1633 C C . SER B 1 96 ? 33.094 11.586 -6.258 1 33 96 SER B C 1
ATOM 1635 O O . SER B 1 96 ? 32.125 12.367 -6.254 1 33 96 SER B O 1
ATOM 1637 N N . THR B 1 97 ? 32.938 10.734 -5.234 1 31.25 97 THR B N 1
ATOM 1638 C CA . THR B 1 97 ? 32.75 11.242 -3.879 1 31.25 97 THR B CA 1
ATOM 1639 C C . THR B 1 97 ? 33.5 12.555 -3.689 1 31.25 97 THR B C 1
ATOM 1641 O O . THR B 1 97 ? 34.688 12.656 -4.043 1 31.25 97 THR B O 1
ATOM 1644 N N . PRO B 1 98 ? 32.719 13.609 -3.551 1 30.16 98 PRO B N 1
ATOM 1645 C CA . PRO B 1 98 ? 33.469 14.852 -3.352 1 30.16 98 PRO B CA 1
ATOM 1646 C C . PRO B 1 98 ? 34.5 14.734 -2.256 1 30.16 98 PRO B C 1
ATOM 1648 O O . PRO B 1 98 ? 34.25 14.172 -1.193 1 30.16 98 PRO B O 1
ATOM 1651 N N . THR B 1 99 ? 35.719 14.414 -2.674 1 32.66 99 THR B N 1
ATOM 1652 C CA . THR B 1 99 ? 36.875 14.469 -1.797 1 32.66 99 THR B CA 1
ATOM 1653 C C . THR B 1 99 ? 36.875 15.758 -0.977 1 32.66 99 THR B C 1
ATOM 1655 O O . THR B 1 99 ? 36.906 16.859 -1.536 1 32.66 99 THR B O 1
ATOM 1658 N N . TYR B 1 100 ? 35.938 15.82 0.052 1 30.97 100 TYR B N 1
ATOM 1659 C CA . TYR B 1 100 ? 36.219 16.969 0.909 1 30.97 100 TYR B CA 1
ATOM 1660 C C . TYR B 1 100 ? 37.719 17.094 1.173 1 30.97 100 TYR B C 1
ATOM 1662 O O . TYR B 1 100 ? 38.406 16.094 1.406 1 30.97 100 TYR B O 1
ATOM 1670 N N . PRO B 1 101 ? 38.25 18.078 0.553 1 34.72 101 PRO B N 1
ATOM 1671 C CA . PRO B 1 101 ? 39.656 18.375 0.649 1 34.72 101 PRO B CA 1
ATOM 1672 C C . PRO B 1 101 ? 40.188 18.25 2.074 1 34.72 101 PRO B C 1
ATOM 1674 O O . PRO B 1 101 ? 39.531 18.672 3.023 1 34.72 101 PRO B O 1
ATOM 1677 N N . HIS B 1 102 ? 40.625 17 2.416 1 32.44 102 HIS B N 1
ATOM 1678 C CA . HIS B 1 102 ? 41.375 17.031 3.664 1 32.44 102 HIS B CA 1
ATOM 1679 C C . HIS B 1 102 ? 42.312 18.234 3.697 1 32.44 102 HIS B C 1
ATOM 1681 O O . HIS B 1 102 ? 43.062 18.484 2.74 1 32.44 102 HIS B O 1
ATOM 1687 N N . PRO B 1 103 ? 41.906 19.234 4.422 1 32.19 103 PRO B N 1
ATOM 1688 C CA . PRO B 1 103 ? 42.969 20.234 4.547 1 32.19 103 PRO B CA 1
ATOM 1689 C C . PRO B 1 103 ? 44.344 19.609 4.75 1 32.19 103 PRO B C 1
ATOM 1691 O O . PRO B 1 103 ? 44.469 18.594 5.438 1 32.19 103 PRO B O 1
ATOM 1694 N N . MET B 1 104 ? 45.156 19.422 3.617 1 25.42 104 MET B N 1
ATOM 1695 C CA . MET B 1 104 ? 46.562 19.109 3.695 1 25.42 104 MET B CA 1
ATOM 1696 C C . MET B 1 104 ? 47.219 19.812 4.883 1 25.42 104 MET B C 1
ATOM 1698 O O . MET B 1 104 ? 47.25 21.031 4.941 1 25.42 104 MET B O 1
ATOM 1702 N N . GLY B 1 105 ? 46.781 19.531 6.117 1 23.58 105 GLY B N 1
ATOM 1703 C CA . GLY B 1 105 ? 47.812 20.047 7.008 1 23.58 105 GLY B CA 1
ATOM 1704 C C . GLY B 1 105 ? 49.188 19.531 6.668 1 23.58 105 GLY B C 1
ATOM 1705 O O . GLY B 1 105 ? 49.406 18.312 6.629 1 23.58 105 GLY B O 1
ATOM 1706 N N . ARG B 1 106 ? 49.781 20.203 5.641 1 19.5 106 ARG B N 1
ATOM 1707 C CA . ARG B 1 106 ? 51.188 20.453 5.973 1 19.5 106 ARG B CA 1
ATOM 1708 C C . ARG B 1 106 ? 51.312 21.266 7.258 1 19.5 106 ARG B C 1
ATOM 1710 O O . ARG B 1 106 ? 50.5 22.172 7.512 1 19.5 106 ARG B O 1
#